Protein AF-A0A1J4JKQ0-F1 (afdb_monomer_lite)

pLDDT: mean 76.3, std 19.06, range [31.7, 96.75]

Secondary structure (DSSP, 8-state):
-HHHHHHHHH-HHHHHHTTHHHHHHHHTTS-TT-TTSHHHHHHT-HHHHHHHHHHHHT--S---HHHHHHHTTSSTTS-TTGGGSPP-HHHHHHHHHHHHHHHHHHH--HHHHHHHH-GGG--S-HHHHHHHHHHHHHHHH--PPPPSS--TTGGGSTHHHHHHHHHH--GGG---S--HHHHHHHHHHHHHHTTPPPSS-TT-----HHHHHHHHHHHHHHHTTS----------HHHHHHHHHHHHHHHHHHHHHHHHHHHHHHHHHHHHHHHHTS-------PPPPPPP---PPPPPPPPPPPPP--SSPPPHHHHHHHHHHHHHHTTS------

Foldseek 3Di:
DVLLVLCCVQVVVVSVVLVCVVLVVCVVPDDCPDCVDPVVVLLLDQVSLVSLQCRLVVDDPDSFNCVSLCVVVFNVLPDSCNSVDPDDPQNSVSSVLSSLQSNLVRLQPQVLLCVQVNPVPPPDRSQQSLQSSLQSQCVVQDPDDGDRAQFQLNQLFLSVLSVLCSLAVDVVSNDRPDGSLVSNVVSVVVCVVQVQDQPDDSVRSGDDRSSVSSSSSVVSVRSSPPPHPPDPPPCDVVNVVVVVVVVVVVVVVVVVVVVVVVVVVVVVVVVVVVVVPDDDDDDDDDDDDDDDDPDDDDDDDDDDDDDDDPPGDHDPVVVVVSVVVVVVVVVVPDDPDD

Sequence (338 aa):
MWLFQTCETYCPDFYRQNNLQDAVKQLFTAKWDDPSRSSAKYLTNSEFYLQVTKYIFNCQDIQNPIEILQRHGYCMRCDINIFKLEHSVHNFLSITECLMWAYLDRHLPHREMSKIIGKARLSCDSEAILCQWISAIVSKHSHLPPINVIGKQFFSQPYFRIVLFHFTLDDNLMNISDTPHNNAQICYQFCQNHNLMLPFNLAEIEQPPLCILCFLCYVIVHIVKLPVQNRRIHVSDSIVMKKMTGICKLKKEITQINKRCNKLNNEVNMYSKIIKSRPQSVIMKERPKRIPTVLSEIPPKPTARSENNPRIRWDPKVVEYMKMHRTKSNIENKPINS

Structure (mmCIF, N/CA/C/O backbone):
data_AF-A0A1J4JKQ0-F1
#
_entry.id   AF-A0A1J4JKQ0-F1
#
loop_
_atom_site.group_PDB
_atom_site.id
_atom_site.type_symbol
_atom_site.label_atom_id
_atom_site.label_alt_id
_atom_site.label_comp_id
_atom_site.label_asym_id
_atom_site.label_entity_id
_atom_site.label_seq_id
_atom_site.pdbx_PDB_ins_code
_atom_site.Cartn_x
_atom_site.Cartn_y
_atom_site.Cartn_z
_atom_site.occupancy
_atom_site.B_iso_or_equiv
_atom_site.auth_seq_id
_atom_site.auth_comp_id
_atom_site.auth_asym_id
_atom_site.auth_atom_id
_atom_site.pdbx_PDB_model_num
ATOM 1 N N . MET A 1 1 ? -4.277 6.938 12.867 1.00 78.50 1 MET A N 1
ATOM 2 C CA . MET A 1 1 ? -4.400 7.588 11.544 1.00 78.50 1 MET A CA 1
ATOM 3 C C . MET A 1 1 ? -5.139 6.703 10.549 1.00 78.50 1 MET A C 1
ATOM 5 O O . MET A 1 1 ? -6.248 7.059 10.188 1.00 78.50 1 MET A O 1
ATOM 9 N N . TRP A 1 2 ? -4.603 5.530 10.188 1.00 85.38 2 TRP A N 1
ATOM 10 C CA . TRP A 1 2 ? -5.194 4.627 9.184 1.00 85.38 2 TRP A CA 1
ATOM 11 C C . TRP A 1 2 ? -6.711 4.378 9.328 1.00 85.38 2 TRP A C 1
ATOM 13 O O . TRP A 1 2 ? -7.433 4.494 8.343 1.00 85.38 2 TRP A O 1
ATOM 23 N N . LEU A 1 3 ? -7.217 4.118 10.544 1.00 84.69 3 LEU A N 1
ATOM 24 C CA . LEU A 1 3 ? -8.660 3.942 10.792 1.00 84.69 3 LEU A CA 1
ATOM 25 C C . LEU A 1 3 ? -9.500 5.138 10.319 1.00 84.69 3 LEU A C 1
ATOM 27 O O . LEU A 1 3 ? -10.522 4.961 9.665 1.00 84.69 3 LEU A O 1
ATOM 31 N N . PHE A 1 4 ? -9.049 6.355 10.628 1.00 83.94 4 PHE A N 1
ATOM 32 C CA . PHE A 1 4 ? -9.745 7.591 10.268 1.00 83.94 4 PHE A CA 1
ATOM 33 C C . PHE A 1 4 ? -9.751 7.789 8.757 1.00 83.94 4 PHE A C 1
ATOM 35 O O . PHE A 1 4 ? -10.801 8.057 8.191 1.00 83.94 4 PHE A O 1
ATOM 42 N N . GLN A 1 5 ? -8.609 7.565 8.108 1.00 81.69 5 GLN A N 1
ATOM 43 C CA . GLN A 1 5 ? -8.459 7.671 6.654 1.00 81.69 5 GLN A CA 1
ATOM 44 C C . GLN A 1 5 ? -9.328 6.645 5.907 1.00 81.69 5 GLN A C 1
ATOM 46 O O . GLN A 1 5 ? -9.977 6.951 4.907 1.00 81.69 5 GLN A O 1
ATOM 51 N N . THR A 1 6 ? -9.372 5.416 6.425 1.00 83.69 6 THR A N 1
ATOM 52 C CA . THR A 1 6 ? -10.204 4.336 5.882 1.00 83.69 6 THR A CA 1
ATOM 53 C C . THR A 1 6 ? -11.682 4.698 6.011 1.00 83.69 6 THR A C 1
ATOM 55 O O . THR A 1 6 ? -12.435 4.590 5.048 1.00 83.69 6 THR A O 1
ATOM 58 N N . CYS A 1 7 ? -12.096 5.204 7.172 1.00 84.06 7 CYS A N 1
ATOM 59 C CA . CYS A 1 7 ? -13.465 5.657 7.387 1.00 84.06 7 CYS A CA 1
ATOM 60 C C . CYS A 1 7 ? -13.833 6.873 6.520 1.00 84.06 7 CYS A C 1
ATOM 62 O O . CYS A 1 7 ? -14.916 6.893 5.952 1.00 84.06 7 CYS A O 1
ATOM 64 N N . GLU A 1 8 ? -12.934 7.845 6.344 1.00 84.44 8 GLU A N 1
ATOM 65 C CA . GLU A 1 8 ? -13.137 8.993 5.446 1.00 84.44 8 GLU A CA 1
ATOM 66 C C . GLU A 1 8 ? -13.434 8.546 4.013 1.00 84.44 8 GLU A C 1
ATOM 68 O O . GLU A 1 8 ? -14.347 9.056 3.368 1.00 84.44 8 GLU A O 1
ATOM 73 N N . THR A 1 9 ? -12.684 7.549 3.541 1.00 81.38 9 THR A N 1
ATOM 74 C CA . THR A 1 9 ? -12.782 7.053 2.166 1.00 81.38 9 THR A CA 1
ATOM 75 C C . THR A 1 9 ? -14.039 6.211 1.947 1.00 81.38 9 THR A C 1
ATOM 77 O O . THR A 1 9 ? -14.691 6.335 0.911 1.00 81.38 9 THR A O 1
ATOM 80 N N . TYR A 1 10 ? -14.382 5.341 2.901 1.00 82.69 10 TYR A N 1
ATOM 81 C CA . TYR A 1 10 ? -15.384 4.289 2.686 1.00 82.69 10 TYR A CA 1
ATOM 82 C C . TYR A 1 10 ? -16.679 4.467 3.483 1.00 82.69 10 TYR A C 1
ATOM 84 O O . TYR A 1 10 ? -17.688 3.839 3.168 1.00 82.69 10 TYR A O 1
ATOM 92 N N . CYS A 1 11 ? -16.683 5.342 4.487 1.00 84.62 11 CYS A N 1
ATOM 93 C CA . CYS A 1 11 ? -17.854 5.711 5.282 1.00 84.62 11 CYS A CA 1
ATOM 94 C C . CYS A 1 11 ? -17.933 7.247 5.448 1.00 84.62 11 CYS A C 1
ATOM 96 O O . CYS A 1 11 ? -17.985 7.748 6.578 1.00 84.62 11 CYS A O 1
ATOM 98 N N . PRO A 1 12 ? -17.950 8.022 4.342 1.00 85.00 12 PRO A N 1
ATOM 99 C CA . PRO A 1 12 ? -17.817 9.481 4.380 1.00 85.00 12 PRO A CA 1
ATOM 100 C C . PRO A 1 12 ? -18.958 10.180 5.129 1.00 85.00 12 PRO A C 1
ATOM 102 O O . PRO A 1 12 ? -18.770 11.272 5.665 1.00 85.00 12 PRO A O 1
ATOM 105 N N . ASP A 1 13 ? -20.147 9.576 5.180 1.00 84.25 13 ASP A N 1
ATOM 106 C CA . ASP A 1 13 ? -21.285 10.122 5.925 1.00 84.25 13 ASP A CA 1
ATOM 107 C C . ASP A 1 13 ? -21.053 10.025 7.430 1.00 84.25 13 ASP A C 1
ATOM 109 O O . ASP A 1 13 ? -21.156 11.033 8.127 1.00 84.25 13 ASP A O 1
ATOM 113 N N . PHE A 1 14 ? -20.631 8.854 7.917 1.00 85.88 14 PHE A N 1
ATOM 114 C CA . PHE A 1 14 ? -20.247 8.673 9.315 1.00 85.88 14 PHE A CA 1
ATOM 115 C C . PHE A 1 14 ? -19.086 9.601 9.697 1.00 85.88 14 PHE A C 1
ATOM 117 O O . PHE A 1 14 ? -19.129 10.242 10.750 1.00 85.88 14 PHE A O 1
ATOM 124 N N . TYR A 1 15 ? -18.078 9.714 8.824 1.00 85.19 15 TYR A N 1
ATOM 125 C CA . TYR A 1 15 ? -16.915 10.576 9.034 1.00 85.19 15 TYR A CA 1
ATOM 126 C C . TYR A 1 15 ? -17.304 12.050 9.211 1.00 85.19 15 TYR A C 1
ATOM 128 O O . TYR A 1 15 ? -16.827 12.711 10.138 1.00 85.19 15 TYR A O 1
ATOM 136 N N . ARG A 1 16 ? -18.211 12.554 8.362 1.00 85.31 16 ARG A N 1
ATOM 137 C CA . ARG A 1 16 ? -18.716 13.935 8.424 1.00 85.31 16 ARG A CA 1
ATOM 138 C C . ARG A 1 16 ? -19.642 14.165 9.616 1.00 85.31 16 ARG A C 1
ATOM 140 O O . ARG A 1 16 ? -19.455 15.138 10.338 1.00 85.31 16 ARG A O 1
ATOM 147 N N . GLN A 1 17 ? -20.600 13.268 9.854 1.00 86.25 17 GLN A N 1
ATOM 148 C CA . GLN A 1 17 ? -21.572 13.386 10.952 1.00 86.25 17 GLN A CA 1
ATOM 149 C C . GLN A 1 17 ? -20.904 13.419 12.329 1.00 86.25 17 GLN A C 1
ATOM 151 O O . GLN A 1 17 ? -21.357 14.133 13.217 1.00 86.25 17 GLN A O 1
ATOM 156 N N . ASN A 1 18 ? -19.804 12.682 12.495 1.00 81.94 18 ASN A N 1
ATOM 157 C CA . ASN A 1 18 ? -19.055 12.628 13.750 1.00 81.94 18 ASN A CA 1
ATOM 158 C C . ASN A 1 18 ? -17.886 13.627 13.800 1.00 81.94 18 ASN A C 1
ATOM 160 O O . ASN A 1 18 ? -17.067 13.551 14.710 1.00 81.94 18 ASN A O 1
ATOM 164 N N . ASN A 1 19 ? -17.782 14.545 12.831 1.00 80.19 19 ASN A N 1
ATOM 165 C CA . ASN A 1 19 ? -16.706 15.536 12.722 1.00 80.19 19 ASN A CA 1
ATOM 166 C C . ASN A 1 19 ? -15.296 14.938 12.944 1.00 80.19 19 ASN A C 1
ATOM 168 O O . ASN A 1 19 ? -14.462 15.473 13.683 1.00 80.19 19 ASN A O 1
ATOM 172 N N . LEU A 1 20 ? -15.028 13.783 12.322 1.00 81.56 20 LEU A N 1
ATOM 173 C CA . LEU A 1 20 ? -13.777 13.045 12.535 1.00 81.56 20 LEU A CA 1
ATOM 174 C C . LEU A 1 20 ? -12.547 13.795 11.998 1.00 81.56 20 LEU A C 1
ATOM 176 O O . LEU A 1 20 ? -11.433 13.548 12.459 1.00 81.56 20 LEU A O 1
ATOM 180 N N . GLN A 1 21 ? -12.735 14.751 11.086 1.00 78.38 21 GLN A N 1
ATOM 181 C CA . GLN A 1 21 ? -11.663 15.593 10.555 1.00 78.38 21 GLN A CA 1
ATOM 182 C C . GLN A 1 21 ? -10.973 16.424 11.651 1.00 78.38 21 GLN A C 1
ATOM 184 O O . GLN A 1 21 ? -9.745 16.542 11.671 1.00 78.38 21 GLN A O 1
ATOM 189 N N . ASP A 1 22 ? -11.738 16.971 12.599 1.00 73.62 22 ASP A N 1
ATOM 190 C CA . ASP A 1 22 ? -11.167 17.718 13.723 1.00 73.62 22 ASP A CA 1
ATOM 191 C C . ASP A 1 22 ? -10.488 16.792 14.737 1.00 73.62 22 ASP A C 1
ATOM 193 O O . ASP A 1 22 ? -9.455 17.153 15.310 1.00 73.62 22 ASP A O 1
AT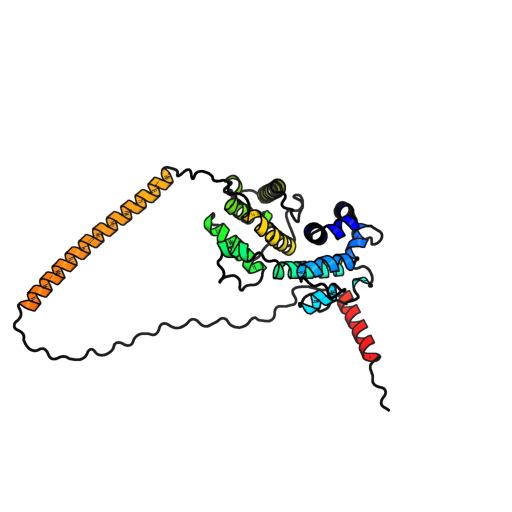OM 197 N N . ALA A 1 23 ? -10.991 15.563 14.895 1.00 72.56 23 ALA A N 1
ATOM 198 C CA . ALA A 1 23 ? -10.324 14.543 15.697 1.00 72.56 23 ALA A CA 1
ATOM 199 C C . ALA A 1 23 ? -8.943 14.190 15.121 1.00 72.56 23 ALA A C 1
ATOM 201 O O . ALA A 1 23 ? -7.985 14.081 15.885 1.00 72.56 23 ALA A O 1
ATOM 202 N N . VAL A 1 24 ? -8.807 14.096 13.790 1.00 73.31 24 VAL A N 1
ATOM 203 C CA . VAL A 1 24 ? -7.526 13.834 13.104 1.00 73.31 24 VAL A CA 1
ATOM 204 C C . VAL A 1 24 ? -6.477 14.904 13.412 1.00 73.31 24 VAL A C 1
ATOM 206 O O . VAL A 1 24 ? -5.337 14.558 13.726 1.00 73.31 24 VAL A O 1
ATOM 209 N N . LYS A 1 25 ? -6.847 16.193 13.393 1.00 69.69 25 LYS A N 1
ATOM 210 C CA . LYS A 1 25 ? -5.931 17.297 13.753 1.00 69.69 25 LYS A CA 1
ATOM 211 C C . LYS A 1 25 ? -5.416 17.165 15.190 1.00 69.69 25 LYS A C 1
ATOM 213 O O . LYS A 1 25 ? -4.261 17.481 15.474 1.00 69.69 25 LYS A O 1
ATOM 218 N N . GLN A 1 26 ? -6.253 16.652 16.090 1.00 67.12 26 GLN A N 1
ATOM 219 C CA . GLN A 1 26 ? -5.878 16.417 17.483 1.00 67.12 26 GLN A CA 1
ATOM 220 C C . GLN A 1 26 ? -4.995 15.179 17.673 1.00 67.12 26 GLN A C 1
ATOM 222 O O . GLN A 1 26 ? -4.251 15.128 18.646 1.00 67.12 26 GLN A O 1
ATOM 227 N N . LEU A 1 27 ? -4.996 14.206 16.751 1.00 67.00 27 LEU A N 1
ATOM 228 C CA . LEU A 1 27 ? -4.126 13.021 16.855 1.00 67.00 27 LEU A CA 1
ATOM 229 C C . LEU A 1 27 ? -2.635 13.393 16.873 1.00 67.00 27 LEU A C 1
ATOM 231 O O . LEU A 1 27 ? -1.848 12.727 17.537 1.00 67.00 27 LEU A O 1
ATOM 235 N N . PHE A 1 28 ? -2.249 14.462 16.174 1.00 61.78 28 PHE A N 1
ATOM 236 C CA . PHE A 1 28 ? -0.856 14.918 16.095 1.00 61.78 28 PHE A CA 1
ATOM 237 C C . PHE A 1 28 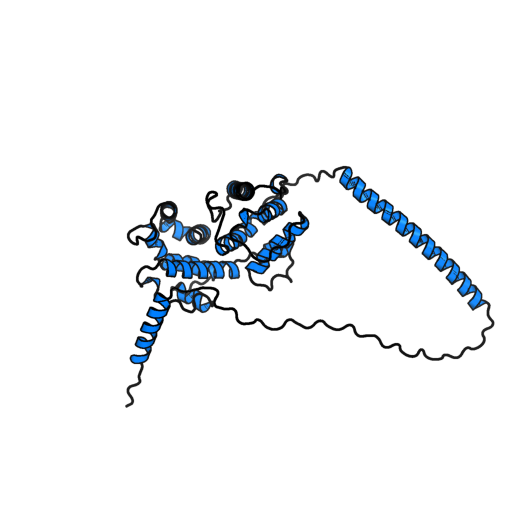? -0.412 15.789 17.278 1.00 61.78 28 PHE A C 1
ATOM 239 O O . PHE A 1 28 ? 0.767 16.107 17.392 1.00 61.78 28 PHE A O 1
ATOM 246 N N . THR A 1 29 ? -1.342 16.203 18.141 1.00 61.19 29 THR A N 1
ATOM 247 C CA . THR A 1 29 ? -1.081 17.162 19.230 1.00 61.19 29 THR A CA 1
ATOM 248 C C . THR A 1 29 ? -1.501 16.647 20.608 1.00 61.19 29 THR A C 1
ATOM 250 O O . THR A 1 29 ? -1.094 17.206 21.627 1.00 61.19 29 THR A O 1
ATOM 253 N N . ALA A 1 30 ? -2.306 15.584 20.675 1.00 56.59 30 ALA A N 1
ATOM 254 C CA . ALA A 1 30 ? -2.828 15.041 21.921 1.00 56.59 30 ALA A CA 1
ATOM 255 C C . ALA A 1 30 ? -1.907 13.988 22.558 1.00 56.59 30 ALA A C 1
ATOM 257 O O . ALA A 1 30 ? -1.307 13.150 21.889 1.00 56.59 30 ALA A O 1
ATOM 258 N N . LYS A 1 31 ? -1.889 14.005 23.893 1.00 58.16 31 LYS A N 1
ATOM 259 C CA . LYS A 1 31 ? -1.464 12.896 24.748 1.00 58.16 31 LYS A CA 1
ATOM 260 C C . LYS A 1 31 ? -2.553 11.815 24.725 1.00 58.16 31 LYS A C 1
ATOM 262 O O . LYS A 1 31 ? -3.679 12.072 25.142 1.00 58.16 31 LYS A O 1
ATOM 267 N N . TRP A 1 32 ? -2.241 10.663 24.135 1.00 57.28 32 TRP A N 1
ATOM 268 C CA . TRP A 1 32 ? -3.167 9.546 23.870 1.00 57.28 32 TRP A CA 1
ATOM 269 C C . TRP A 1 32 ? -3.566 8.766 25.126 1.00 57.28 32 TRP A C 1
ATOM 271 O O . TRP A 1 32 ? -4.527 8.007 25.117 1.00 57.28 32 TRP A O 1
ATOM 281 N N . ASP A 1 33 ? -2.798 8.965 26.183 1.00 57.91 33 ASP A N 1
ATOM 282 C CA . ASP A 1 33 ? -2.926 8.425 27.527 1.00 57.91 33 ASP A CA 1
ATOM 283 C C . ASP A 1 33 ? -4.026 9.110 28.359 1.00 57.91 33 ASP A C 1
ATOM 285 O O . ASP A 1 33 ? -4.353 8.626 29.439 1.00 57.91 33 ASP A O 1
ATOM 289 N N . ASP A 1 34 ? -4.633 10.194 27.858 1.00 59.72 34 ASP A N 1
ATOM 290 C CA . ASP A 1 34 ? -5.697 10.932 28.543 1.00 59.72 34 ASP A CA 1
ATOM 291 C C . ASP A 1 34 ? -7.087 10.667 27.912 1.00 59.72 34 ASP A C 1
ATOM 293 O O . ASP A 1 34 ? -7.444 11.289 26.902 1.00 59.72 34 ASP A O 1
ATOM 297 N N . PRO A 1 35 ? -7.910 9.774 28.501 1.00 55.72 35 PRO A N 1
ATOM 298 C CA . PRO A 1 35 ? -9.236 9.426 27.986 1.00 55.72 35 PRO A CA 1
ATOM 299 C C . PRO A 1 35 ? -10.257 10.573 28.057 1.00 55.72 35 PRO A C 1
ATOM 301 O O . PRO A 1 35 ? -11.325 10.465 27.452 1.00 55.72 35 PRO A O 1
ATOM 304 N N . SER A 1 36 ? -9.951 11.676 28.753 1.00 57.44 36 SER A N 1
ATOM 305 C CA . SER A 1 36 ? -10.820 12.861 28.816 1.00 57.44 36 SER A CA 1
ATOM 306 C C . SER A 1 36 ? -10.739 13.744 27.558 1.00 57.44 36 SER A C 1
ATOM 308 O O . SER A 1 36 ? -11.566 14.639 27.367 1.00 57.44 36 SER A O 1
ATOM 310 N N . ARG A 1 37 ? -9.779 13.481 26.657 1.00 63.03 37 ARG A N 1
ATOM 311 C CA . ARG A 1 37 ? -9.584 14.240 25.412 1.00 63.03 37 ARG A CA 1
ATOM 312 C C . ARG A 1 37 ? -10.399 13.684 24.247 1.00 63.03 37 ARG A C 1
ATOM 314 O O . ARG A 1 37 ? -10.627 12.482 24.116 1.00 63.03 37 ARG A O 1
ATOM 321 N N . SER A 1 38 ? -10.798 14.576 23.338 1.00 59.19 38 SER A N 1
ATOM 322 C CA . SER A 1 38 ? -11.744 14.242 22.265 1.00 59.19 38 SER A CA 1
ATOM 323 C C . SER A 1 38 ? -11.223 13.194 21.265 1.00 59.19 38 SER A C 1
ATOM 325 O O . SER A 1 38 ? -12.016 12.427 20.726 1.00 59.19 38 SER A O 1
ATOM 327 N N . SER A 1 39 ? -9.904 13.079 21.070 1.00 57.38 39 SER A N 1
ATOM 328 C CA . SER A 1 39 ? -9.288 12.057 20.211 1.00 57.38 39 SER A CA 1
ATOM 329 C C . SER A 1 39 ? -9.338 10.647 20.817 1.00 57.38 39 SER A C 1
ATOM 331 O O . SER A 1 39 ? -9.618 9.686 20.097 1.00 57.38 39 SER A O 1
ATOM 333 N N . ALA A 1 40 ? -9.141 10.509 22.133 1.00 63.09 40 ALA A N 1
ATOM 334 C CA . ALA A 1 40 ? -9.230 9.224 22.832 1.00 63.09 40 ALA A CA 1
ATOM 335 C C . ALA A 1 40 ? -10.664 8.665 22.823 1.00 63.09 40 ALA A C 1
ATOM 337 O O . ALA A 1 40 ? -10.856 7.457 22.673 1.00 63.09 40 ALA A O 1
ATOM 338 N N . LYS A 1 41 ? -11.671 9.550 22.866 1.00 69.19 41 LYS A N 1
ATOM 339 C CA . LYS A 1 41 ? -13.098 9.199 22.768 1.00 69.19 41 LYS A CA 1
ATOM 340 C C . LYS A 1 41 ? -13.453 8.443 21.481 1.00 69.19 41 LYS A C 1
ATOM 342 O O . LYS A 1 41 ? -14.334 7.589 21.500 1.00 69.19 41 LYS A O 1
ATOM 347 N N . TYR A 1 42 ? -12.786 8.731 20.362 1.00 69.81 42 TYR A N 1
ATOM 348 C CA . TYR A 1 42 ? -13.038 8.017 19.103 1.00 69.81 42 TYR A CA 1
ATOM 349 C C . TYR A 1 42 ? -12.317 6.671 19.027 1.00 69.81 42 TYR A C 1
ATOM 351 O O . TYR A 1 42 ? -12.824 5.741 18.406 1.00 69.81 42 TYR A O 1
ATOM 359 N N . LEU A 1 43 ? -11.173 6.520 19.696 1.00 72.12 43 LEU A N 1
ATOM 360 C CA . LEU A 1 43 ? -10.456 5.241 19.750 1.00 72.12 43 LEU A CA 1
ATOM 361 C C . LEU A 1 43 ? -11.165 4.190 20.598 1.00 72.12 43 LEU A C 1
ATOM 363 O O . LEU A 1 43 ? -10.947 3.003 20.375 1.00 72.12 43 LEU A O 1
ATOM 367 N N . THR A 1 44 ? -12.001 4.620 21.540 1.00 75.75 44 THR A N 1
ATOM 368 C CA . THR A 1 44 ? -12.876 3.753 22.339 1.00 75.75 44 THR A CA 1
ATOM 369 C C . THR A 1 44 ? -14.271 3.596 21.734 1.00 75.75 44 THR A C 1
ATOM 371 O O . THR A 1 44 ? -15.096 2.864 22.277 1.00 75.75 44 THR A O 1
ATOM 374 N N . ASN A 1 45 ? -14.570 4.263 20.616 1.00 83.38 45 ASN A N 1
ATOM 375 C CA . ASN A 1 45 ? -15.905 4.250 20.036 1.00 83.38 45 ASN A CA 1
ATOM 376 C C . ASN A 1 45 ? -16.148 2.956 19.245 1.00 83.38 45 ASN A C 1
ATOM 378 O O . ASN A 1 45 ? -15.678 2.819 18.119 1.00 83.38 45 ASN A O 1
ATOM 382 N N . SER A 1 46 ? -16.939 2.036 19.802 1.00 88.44 46 SER A N 1
ATOM 383 C CA . SER A 1 46 ? -17.281 0.768 19.138 1.00 88.44 46 SER A CA 1
ATOM 384 C C . SER A 1 46 ? -17.916 0.934 17.752 1.00 88.44 46 SER A C 1
ATOM 386 O O . SER A 1 46 ? -17.631 0.134 16.862 1.00 88.44 46 SER A O 1
ATOM 388 N N . GLU A 1 47 ? -18.704 1.991 17.536 1.00 89.00 47 GLU A N 1
ATOM 389 C CA . GLU A 1 47 ? -19.377 2.241 16.258 1.00 89.00 47 GLU A CA 1
ATOM 390 C C . GLU A 1 47 ? -18.363 2.577 15.161 1.00 89.00 47 GLU A C 1
ATOM 392 O O . GLU A 1 47 ? -18.481 2.120 14.029 1.00 89.00 47 GLU A O 1
ATOM 397 N N . PHE A 1 48 ? -17.300 3.303 15.508 1.00 87.88 48 PHE A N 1
ATOM 398 C CA . PHE A 1 48 ? -16.239 3.631 14.561 1.00 87.88 48 PHE A CA 1
ATOM 399 C C . PHE A 1 48 ? -15.542 2.370 14.029 1.00 87.88 48 PHE A C 1
ATOM 401 O O . PHE A 1 48 ? -15.344 2.222 12.822 1.00 87.88 48 PHE A O 1
ATOM 408 N N . TYR A 1 49 ? -15.239 1.419 14.917 1.00 91.56 49 TYR A N 1
ATOM 409 C CA . TYR A 1 49 ? -14.683 0.125 14.518 1.00 91.56 49 TYR A CA 1
ATOM 410 C C . TYR A 1 49 ? -15.714 -0.708 13.761 1.00 91.56 49 TYR A C 1
ATOM 412 O O . TYR A 1 49 ? -15.346 -1.388 12.804 1.00 91.56 49 TYR A O 1
ATOM 420 N N . LEU A 1 50 ? -16.994 -0.648 14.141 1.00 92.56 50 LEU A N 1
ATOM 421 C CA . LEU A 1 50 ? -18.068 -1.357 13.449 1.00 92.56 50 LEU A CA 1
ATOM 422 C C . LEU A 1 50 ? -18.174 -0.927 11.988 1.00 92.56 50 LEU A C 1
ATOM 424 O O . LEU A 1 50 ? -18.170 -1.793 11.120 1.00 92.56 50 LEU A O 1
ATOM 428 N N . GLN A 1 51 ? -18.193 0.377 11.706 1.00 91.25 51 GLN A N 1
ATOM 429 C CA . GLN A 1 51 ? -18.275 0.902 10.339 1.00 91.25 51 GLN A CA 1
ATOM 430 C C . GLN A 1 51 ? -17.115 0.405 9.465 1.00 91.25 51 GLN A C 1
ATOM 432 O O . GLN A 1 51 ? -17.332 -0.134 8.378 1.00 91.25 51 GLN A O 1
ATOM 437 N N . VAL A 1 52 ? -15.880 0.478 9.977 1.00 91.38 52 VAL A N 1
ATOM 438 C CA . VAL A 1 52 ? -14.695 -0.034 9.265 1.00 91.38 52 VAL A CA 1
ATOM 439 C C . VAL A 1 52 ? -14.775 -1.551 9.065 1.00 91.38 52 VAL A C 1
ATOM 441 O O . VAL A 1 52 ? -14.468 -2.055 7.986 1.00 91.38 52 VAL A O 1
ATOM 444 N N . THR A 1 53 ? -15.222 -2.294 10.077 1.00 93.12 53 THR A N 1
ATOM 445 C CA . THR A 1 53 ? -15.337 -3.759 10.007 1.00 93.12 53 THR A CA 1
ATOM 446 C C . THR A 1 53 ? -16.404 -4.191 8.998 1.00 93.12 53 THR A C 1
ATOM 448 O O . THR A 1 53 ? -16.163 -5.083 8.182 1.00 93.12 53 THR A O 1
ATOM 451 N N . LYS A 1 54 ? -17.568 -3.529 9.002 1.00 91.94 54 LYS A N 1
ATOM 452 C CA . LYS A 1 54 ? -18.653 -3.762 8.041 1.00 91.94 54 LYS A CA 1
ATOM 453 C C . LYS A 1 54 ? -18.193 -3.506 6.613 1.00 91.94 54 LYS A C 1
ATOM 455 O O . LYS A 1 54 ? -18.490 -4.321 5.744 1.00 91.94 54 LYS A O 1
ATOM 460 N N . TYR A 1 55 ? -17.415 -2.446 6.389 1.00 90.94 55 TYR A N 1
ATOM 461 C CA . TYR A 1 55 ? -16.785 -2.190 5.096 1.00 90.94 55 TYR A CA 1
ATOM 462 C C . TYR A 1 55 ? -15.847 -3.335 4.674 1.00 90.94 55 TYR A C 1
ATOM 464 O O . TYR A 1 55 ? -16.006 -3.870 3.577 1.00 90.94 55 TYR A O 1
ATOM 472 N N . ILE A 1 56 ? -14.928 -3.762 5.551 1.00 92.69 56 ILE A N 1
ATOM 473 C CA . ILE A 1 56 ? -13.925 -4.795 5.225 1.00 92.69 56 ILE A CA 1
ATOM 474 C C . ILE A 1 56 ? -14.571 -6.127 4.821 1.00 92.69 56 ILE A C 1
ATOM 476 O O . ILE A 1 56 ? -14.119 -6.816 3.904 1.00 92.69 56 ILE A O 1
ATOM 480 N N . PHE A 1 57 ? -15.627 -6.519 5.530 1.00 91.81 57 PHE A N 1
ATOM 481 C CA . PHE A 1 57 ? -16.268 -7.820 5.337 1.00 91.81 57 PHE A CA 1
ATOM 482 C C . PHE A 1 57 ? -17.540 -7.770 4.490 1.00 91.81 57 PHE A C 1
ATOM 484 O O . PHE A 1 57 ? -18.092 -8.828 4.190 1.00 91.81 57 PHE A O 1
ATOM 491 N N . ASN A 1 58 ? -17.985 -6.575 4.090 1.00 88.94 58 ASN A N 1
ATOM 492 C CA . ASN A 1 58 ? -19.262 -6.333 3.421 1.00 88.94 58 ASN A CA 1
ATOM 493 C C . ASN A 1 58 ? -20.439 -7.019 4.146 1.00 88.94 58 ASN A C 1
ATOM 495 O O . ASN A 1 58 ? -21.190 -7.793 3.553 1.00 88.94 58 ASN A O 1
ATOM 499 N N . CYS A 1 59 ? -20.558 -6.779 5.455 1.00 85.88 59 CYS A N 1
ATOM 500 C CA . CYS A 1 59 ? -21.593 -7.375 6.303 1.00 85.88 59 CYS A CA 1
ATOM 501 C C . CYS A 1 59 ? -22.468 -6.295 6.951 1.00 85.88 59 CYS A C 1
ATOM 503 O O . CYS A 1 59 ? -21.978 -5.226 7.307 1.00 85.88 59 CYS A O 1
ATOM 505 N N . GLN A 1 60 ? -23.768 -6.566 7.090 1.00 81.88 60 GLN A N 1
ATOM 506 C CA . GLN A 1 60 ? -24.745 -5.612 7.642 1.00 81.88 60 GLN A CA 1
ATOM 507 C C . GLN A 1 60 ? -25.427 -6.130 8.917 1.00 81.88 60 GLN A C 1
ATOM 509 O O . GLN A 1 60 ? -25.845 -5.337 9.761 1.00 81.88 60 GLN A O 1
ATOM 514 N N . ASP A 1 61 ? -25.483 -7.453 9.086 1.00 82.69 61 ASP A N 1
ATOM 515 C CA . ASP A 1 61 ? -26.369 -8.100 10.060 1.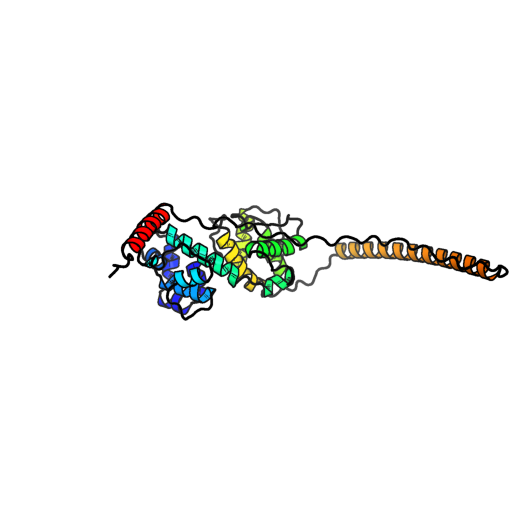00 82.69 61 ASP A CA 1
ATOM 516 C C . ASP A 1 61 ? -25.823 -8.089 11.496 1.00 82.69 61 ASP A C 1
ATOM 518 O O . ASP A 1 61 ? -26.586 -8.113 12.459 1.00 82.69 61 ASP A O 1
ATOM 522 N N . ILE A 1 62 ? -24.499 -8.029 11.659 1.00 83.69 62 ILE A N 1
ATOM 523 C CA . ILE A 1 62 ? -23.835 -8.088 12.966 1.00 83.69 62 ILE A CA 1
ATOM 524 C C . ILE A 1 62 ? -23.523 -6.665 13.443 1.00 83.69 62 ILE A C 1
ATOM 526 O O . ILE A 1 62 ? -22.961 -5.858 12.700 1.00 83.69 62 ILE A O 1
ATOM 530 N N . GLN A 1 63 ? -23.866 -6.362 14.699 1.00 88.69 63 GLN A N 1
ATOM 531 C CA . GLN A 1 63 ? -23.690 -5.030 15.301 1.00 88.69 63 GLN A CA 1
ATOM 532 C C . GLN A 1 63 ? -22.478 -4.931 16.241 1.00 88.69 63 GLN A C 1
ATOM 534 O O . GLN A 1 63 ? -22.300 -3.923 16.918 1.00 88.69 63 GLN A O 1
ATOM 539 N N . ASN A 1 64 ? -21.631 -5.963 16.298 1.00 91.50 64 ASN A N 1
ATOM 540 C CA . ASN A 1 64 ? -20.408 -5.959 17.095 1.00 91.50 64 ASN A CA 1
ATOM 541 C C . ASN A 1 64 ? -19.164 -6.167 16.203 1.00 91.50 64 ASN A C 1
ATOM 543 O O . ASN A 1 64 ? -19.061 -7.200 15.536 1.00 91.50 64 ASN A O 1
ATOM 547 N N . PRO A 1 65 ? -18.190 -5.234 16.199 1.00 92.62 65 PRO A N 1
ATOM 548 C CA . PRO A 1 65 ? -16.991 -5.355 15.366 1.00 92.62 65 PRO A CA 1
ATOM 549 C C . PRO A 1 65 ? -16.117 -6.563 15.731 1.00 92.62 65 PRO A C 1
ATOM 551 O O . PRO A 1 65 ? -15.541 -7.198 14.848 1.00 92.62 65 PRO A O 1
ATOM 554 N N . ILE A 1 66 ? -16.019 -6.912 17.018 1.00 94.06 66 ILE A N 1
ATOM 555 C CA . ILE A 1 66 ? -15.206 -8.044 17.480 1.00 94.06 66 ILE A CA 1
ATOM 556 C C . ILE A 1 66 ? -15.826 -9.365 17.034 1.00 94.06 66 ILE A C 1
ATOM 558 O O . ILE A 1 66 ? -15.104 -10.244 16.574 1.00 94.06 66 ILE A O 1
ATOM 562 N N . GLU A 1 67 ? -17.150 -9.485 17.100 1.00 93.19 67 GLU A N 1
ATOM 563 C CA . GLU A 1 67 ? -17.861 -10.680 16.643 1.00 93.19 67 GLU A CA 1
ATOM 564 C C . GLU A 1 67 ? -17.649 -10.927 15.141 1.00 93.19 67 GLU A C 1
ATOM 566 O O . GLU A 1 67 ? -17.349 -12.051 14.731 1.00 93.19 67 GLU A O 1
ATOM 571 N N . ILE A 1 68 ? -17.713 -9.870 14.319 1.00 93.00 68 ILE A N 1
ATOM 572 C CA . ILE A 1 68 ? -17.420 -9.974 12.882 1.00 93.00 68 ILE A CA 1
ATOM 573 C C . ILE A 1 68 ? -15.973 -10.436 12.661 1.00 93.00 68 ILE A C 1
ATOM 575 O O . ILE A 1 68 ? -15.733 -11.370 11.892 1.00 93.00 68 ILE A O 1
ATOM 579 N N . LEU A 1 69 ? -15.005 -9.813 13.344 1.00 93.00 69 LEU A N 1
ATOM 580 C CA . LEU A 1 69 ? -13.591 -10.185 13.237 1.00 93.00 69 LEU A CA 1
ATOM 581 C C . LEU A 1 69 ? -13.371 -11.661 13.596 1.00 93.00 69 LEU A C 1
ATOM 583 O O . LEU A 1 69 ? -12.735 -12.383 12.826 1.00 93.00 69 LEU A O 1
ATOM 587 N N . GLN A 1 70 ? -13.950 -12.119 14.708 1.00 93.06 70 GLN A N 1
ATOM 588 C CA . GLN A 1 70 ? -13.846 -13.502 15.188 1.00 93.06 70 GLN A CA 1
ATOM 589 C C . GLN A 1 70 ? -14.446 -14.501 14.209 1.00 93.06 70 GLN A C 1
ATOM 591 O O . GLN A 1 70 ? -13.819 -15.515 13.897 1.00 93.06 70 GLN A O 1
ATOM 596 N N . ARG A 1 71 ? -15.614 -14.191 13.640 1.00 91.25 71 ARG A N 1
ATOM 597 C CA . ARG A 1 71 ? -16.250 -15.032 12.618 1.00 91.25 71 ARG A CA 1
ATOM 598 C C . ARG A 1 71 ? -15.373 -15.220 11.378 1.00 91.25 71 ARG A C 1
ATOM 600 O O . ARG A 1 71 ? -15.483 -16.235 10.693 1.00 91.25 71 ARG A O 1
ATOM 607 N N . HIS A 1 72 ? -14.492 -14.265 11.097 1.00 90.44 72 HIS A N 1
ATOM 608 C CA . HIS A 1 72 ? -13.542 -14.326 9.990 1.00 90.44 72 HIS A CA 1
ATOM 609 C C . HIS A 1 72 ? -12.125 -14.754 10.398 1.00 90.44 72 HIS A C 1
ATOM 611 O O . HIS A 1 72 ? -11.220 -14.693 9.568 1.00 90.44 72 HIS A O 1
ATOM 617 N N . GLY A 1 73 ? -11.934 -15.236 11.630 1.00 91.06 73 GLY A N 1
ATOM 618 C CA . GLY A 1 73 ? -10.661 -15.781 12.108 1.00 91.06 73 GLY A CA 1
ATOM 619 C C . GLY A 1 73 ? -9.673 -14.740 12.646 1.00 91.06 73 GLY A C 1
ATOM 620 O O . GLY A 1 73 ? -8.539 -15.090 12.972 1.00 91.06 73 GLY A O 1
ATOM 621 N N . TYR A 1 74 ? -10.083 -13.478 12.778 1.00 92.44 74 TYR A N 1
ATOM 622 C CA . TYR A 1 74 ? -9.287 -12.408 13.381 1.00 92.44 74 TYR A CA 1
ATOM 623 C C . TYR A 1 74 ? -9.714 -12.187 14.834 1.00 92.44 74 TYR A C 1
ATOM 625 O O . TYR A 1 74 ? -10.840 -12.478 15.214 1.00 92.44 74 TYR A O 1
ATOM 633 N N . CYS A 1 75 ? -8.836 -11.637 15.677 1.00 89.50 75 CYS A N 1
ATOM 634 C CA . CYS A 1 75 ? -9.227 -11.216 17.031 1.00 89.50 75 CYS A CA 1
ATOM 635 C C . CYS A 1 75 ? -9.819 -12.347 17.925 1.00 89.50 75 CYS A C 1
ATOM 637 O O . CYS A 1 75 ? -10.570 -12.079 18.861 1.00 89.50 75 CYS A O 1
ATOM 639 N N . MET A 1 76 ? -9.461 -13.619 17.678 1.00 85.38 76 MET A N 1
ATOM 640 C CA . MET A 1 76 ? -10.065 -14.818 18.309 1.00 85.38 76 MET A CA 1
ATOM 641 C C . MET A 1 76 ? -10.011 -14.864 19.844 1.00 85.38 76 MET A C 1
ATOM 643 O O . MET A 1 76 ? -10.737 -15.632 20.467 1.00 85.38 76 MET A O 1
ATOM 647 N N . ARG A 1 77 ? -9.111 -14.095 20.463 1.00 83.12 77 ARG A N 1
ATOM 648 C CA . ARG A 1 77 ? -8.932 -14.038 21.923 1.00 83.12 77 ARG A CA 1
ATOM 649 C C . ARG A 1 77 ? -9.469 -12.750 22.546 1.00 83.12 77 ARG A C 1
ATOM 651 O O . ARG A 1 77 ? -9.342 -12.582 23.749 1.00 83.12 77 ARG A O 1
ATOM 658 N N . CYS A 1 78 ? -10.020 -11.846 21.745 1.00 84.19 78 CYS A N 1
ATOM 659 C CA . CYS A 1 78 ? -10.527 -10.567 22.218 1.00 84.19 78 CYS A CA 1
ATOM 660 C C . CYS A 1 78 ? -11.906 -10.727 22.865 1.00 84.19 78 CYS A C 1
ATOM 662 O O . CYS A 1 78 ? -12.720 -11.528 22.411 1.00 84.19 78 CYS A O 1
ATOM 664 N N . ASP A 1 79 ? -12.175 -9.966 23.921 1.00 85.88 79 ASP A N 1
ATOM 665 C CA . ASP A 1 79 ? -13.499 -9.939 24.536 1.00 85.88 79 ASP A CA 1
ATOM 666 C C . ASP A 1 79 ? -14.470 -9.156 23.637 1.00 85.88 79 ASP A C 1
ATOM 668 O O . ASP A 1 79 ? -14.172 -8.042 23.203 1.00 85.88 79 ASP A O 1
ATOM 672 N N . ILE A 1 80 ? -15.655 -9.709 23.378 1.00 86.62 80 ILE A N 1
ATOM 673 C CA . ILE A 1 80 ? -16.716 -9.027 22.621 1.00 86.62 80 ILE A CA 1
ATOM 674 C C . ILE A 1 80 ? -17.178 -7.723 23.293 1.00 86.62 80 ILE A C 1
ATOM 676 O O . ILE A 1 80 ? -17.709 -6.835 22.626 1.00 86.62 80 ILE A O 1
ATOM 680 N N . ASN A 1 81 ? -16.958 -7.588 24.604 1.00 86.69 81 ASN A N 1
ATOM 681 C CA . ASN A 1 81 ? -17.288 -6.413 25.400 1.00 86.69 81 ASN A CA 1
ATOM 682 C C . ASN A 1 81 ? -16.101 -5.458 25.589 1.00 86.69 81 ASN A C 1
ATOM 684 O O . ASN A 1 81 ? -16.201 -4.551 26.409 1.00 86.69 81 ASN A O 1
ATOM 688 N N . ILE A 1 82 ? -14.998 -5.601 24.842 1.00 85.50 82 ILE A N 1
ATOM 689 C CA . ILE A 1 82 ? -13.774 -4.804 25.049 1.00 85.50 82 ILE A CA 1
ATOM 690 C C . ILE A 1 82 ? -13.987 -3.285 25.005 1.00 85.50 82 ILE A C 1
ATOM 692 O O . ILE A 1 82 ? -13.303 -2.548 25.705 1.00 85.50 82 ILE A O 1
ATOM 696 N N . PHE A 1 83 ? -14.978 -2.812 24.250 1.00 84.38 83 PHE A N 1
ATOM 697 C CA . PHE A 1 83 ? -15.344 -1.393 24.180 1.00 84.38 83 PHE A CA 1
ATOM 698 C C . PHE A 1 83 ? -16.113 -0.877 25.410 1.00 84.38 83 PHE A C 1
ATOM 700 O O . PHE A 1 83 ? -16.314 0.326 25.538 1.00 84.38 83 PHE A O 1
ATOM 707 N N . LYS A 1 84 ? -16.555 -1.772 26.302 1.00 82.38 84 LYS A N 1
ATOM 708 C CA . LYS A 1 84 ? -17.200 -1.453 27.587 1.00 82.38 84 LYS A CA 1
ATOM 709 C C . LYS A 1 84 ? -16.233 -1.558 28.774 1.00 82.38 84 LYS A C 1
ATOM 711 O O . LYS A 1 84 ? -16.609 -1.194 29.883 1.00 82.38 84 LYS A O 1
ATOM 716 N N . LEU A 1 85 ? -15.036 -2.107 28.559 1.00 76.81 85 LEU A N 1
ATOM 717 C CA . LEU A 1 85 ? -14.003 -2.253 29.585 1.00 76.81 85 LEU A CA 1
ATOM 718 C C . LEU A 1 85 ? -13.224 -0.941 29.774 1.00 76.81 85 LEU A C 1
ATOM 720 O O . LEU A 1 85 ? -13.370 0.003 28.995 1.00 76.81 85 LEU A O 1
ATOM 724 N N . GLU A 1 86 ? -12.376 -0.890 30.805 1.00 69.00 86 GLU A N 1
ATOM 725 C CA . GLU A 1 86 ? -11.466 0.238 31.028 1.00 69.00 86 GLU A CA 1
ATOM 726 C C . GLU A 1 86 ? -10.578 0.511 29.805 1.00 69.00 86 GLU A C 1
ATOM 728 O O . GLU A 1 86 ? -10.144 -0.399 29.089 1.00 69.00 86 GLU A O 1
ATOM 733 N N . HIS A 1 87 ? -10.300 1.795 29.568 1.00 72.06 87 HIS A N 1
ATOM 734 C CA . HIS A 1 87 ? -9.512 2.241 28.427 1.00 72.06 87 HIS A CA 1
ATOM 735 C C . HIS A 1 87 ? -8.098 1.642 28.458 1.00 72.06 87 HIS A C 1
ATOM 737 O O . HIS A 1 87 ? -7.320 1.900 29.373 1.00 72.06 87 HIS A O 1
ATOM 743 N N . SER A 1 88 ? -7.738 0.900 27.408 1.00 76.50 88 SER A N 1
ATOM 744 C CA . SER A 1 88 ? -6.376 0.416 27.184 1.00 76.50 88 SER A CA 1
ATOM 745 C C . SER A 1 88 ? -5.961 0.645 25.736 1.00 76.50 88 SER A C 1
ATOM 747 O O . SER A 1 88 ? -6.465 -0.002 24.816 1.00 76.50 88 SER A O 1
ATOM 749 N N . VAL A 1 89 ? -4.997 1.545 25.528 1.00 75.25 89 VAL A N 1
ATOM 750 C CA . VAL A 1 89 ? -4.445 1.860 24.200 1.00 75.25 89 VAL A CA 1
ATOM 751 C C . VAL A 1 89 ? -3.912 0.603 23.505 1.00 75.25 89 VAL A C 1
ATOM 753 O O . VAL A 1 89 ? -4.155 0.412 22.315 1.00 75.25 89 VAL A O 1
ATOM 756 N N . HIS A 1 90 ? -3.255 -0.302 24.238 1.00 78.25 90 HIS A N 1
ATOM 757 C CA . HIS A 1 90 ? -2.726 -1.552 23.680 1.00 78.25 90 HIS A CA 1
ATOM 758 C C . HIS A 1 90 ? -3.817 -2.468 23.113 1.00 78.25 90 HIS A C 1
ATOM 760 O O . HIS A 1 90 ? -3.616 -3.097 22.069 1.00 78.25 90 HIS A O 1
ATOM 766 N N . ASN A 1 91 ? -4.988 -2.506 23.750 1.00 81.25 91 ASN A N 1
ATOM 767 C CA . ASN A 1 91 ? -6.128 -3.270 23.249 1.00 81.25 91 ASN A CA 1
ATOM 768 C C . ASN A 1 91 ? -6.646 -2.691 21.931 1.00 81.25 91 ASN A C 1
ATOM 770 O O . ASN A 1 91 ? -6.823 -3.425 20.959 1.00 81.25 91 ASN A O 1
ATOM 774 N N . PHE A 1 92 ? -6.823 -1.371 21.863 1.00 84.44 92 PHE A N 1
ATOM 775 C CA . PHE A 1 92 ? -7.294 -0.700 20.650 1.00 84.44 92 PHE A CA 1
ATOM 776 C C . PHE A 1 92 ? -6.286 -0.787 19.501 1.00 84.44 92 PHE A C 1
ATOM 778 O O . PHE A 1 92 ? -6.686 -0.992 18.353 1.00 84.44 92 PHE A O 1
ATOM 785 N N . LEU A 1 93 ? -4.982 -0.734 19.794 1.00 83.94 93 LEU A N 1
ATOM 786 C CA . LEU A 1 93 ? -3.933 -1.015 18.811 1.00 83.94 93 LEU A CA 1
ATOM 787 C C . LEU A 1 93 ? -4.033 -2.449 18.279 1.00 83.94 93 LEU A C 1
ATOM 789 O O . LEU A 1 93 ? -4.034 -2.637 17.068 1.00 83.94 93 LEU A O 1
ATOM 793 N N . SER A 1 94 ? -4.224 -3.444 19.149 1.00 87.56 94 SER A N 1
ATOM 794 C CA . SER A 1 94 ? -4.360 -4.851 18.736 1.00 87.56 94 SER A CA 1
ATOM 795 C C . SER A 1 94 ? -5.588 -5.087 17.844 1.00 87.56 94 SER A C 1
ATOM 797 O O . SER A 1 94 ? -5.515 -5.815 16.852 1.00 87.56 94 SER A O 1
ATOM 799 N N . ILE A 1 95 ? -6.722 -4.447 18.159 1.00 91.12 95 ILE A N 1
ATOM 800 C CA . ILE A 1 95 ? -7.930 -4.493 17.314 1.00 91.12 95 ILE A CA 1
ATOM 801 C C . ILE A 1 95 ? -7.663 -3.801 15.971 1.00 91.12 95 ILE A C 1
ATOM 803 O O . ILE A 1 95 ? -8.039 -4.323 14.921 1.00 91.12 95 ILE A O 1
ATOM 807 N N . THR A 1 96 ? -6.987 -2.651 15.991 1.00 90.50 96 THR A N 1
ATOM 808 C CA . THR A 1 96 ? -6.615 -1.914 14.775 1.00 90.50 96 THR A CA 1
ATOM 809 C C . THR A 1 96 ? -5.715 -2.755 13.874 1.00 90.50 96 THR A C 1
ATOM 811 O O . THR A 1 96 ? -5.973 -2.852 12.677 1.00 90.50 96 THR A O 1
ATOM 814 N N . GLU A 1 97 ? -4.709 -3.426 14.434 1.00 91.31 97 GLU A N 1
ATOM 815 C CA . GLU A 1 97 ? -3.844 -4.348 13.694 1.00 91.31 97 GLU A CA 1
ATOM 816 C C . GLU A 1 97 ? -4.641 -5.508 13.084 1.00 91.31 97 GLU A C 1
ATOM 818 O O . GLU A 1 97 ? -4.433 -5.844 11.917 1.00 91.31 97 GLU A O 1
ATOM 823 N N . CYS A 1 98 ? -5.599 -6.085 13.822 1.00 93.50 98 CYS A N 1
ATOM 824 C CA . CYS A 1 98 ? -6.497 -7.111 13.281 1.00 93.50 98 CYS A CA 1
ATOM 825 C C . CYS A 1 98 ? -7.291 -6.595 12.073 1.00 93.50 98 CYS A C 1
ATOM 827 O O . CYS A 1 98 ? -7.397 -7.298 11.070 1.00 93.50 98 CYS A O 1
ATOM 829 N N . LEU A 1 99 ? -7.826 -5.373 12.152 1.00 94.31 99 LEU A N 1
ATOM 830 C CA . LEU A 1 99 ? -8.563 -4.754 11.049 1.00 94.31 99 LEU A CA 1
ATOM 831 C C . LEU A 1 99 ? -7.675 -4.482 9.840 1.00 94.31 99 LEU A C 1
ATOM 833 O O . LEU A 1 99 ? -8.094 -4.726 8.715 1.00 94.31 99 LEU A O 1
ATOM 837 N N . MET A 1 100 ? -6.448 -4.015 10.055 1.00 93.75 100 MET A N 1
ATOM 838 C CA . MET A 1 100 ? -5.497 -3.776 8.971 1.00 93.75 100 MET A CA 1
ATOM 839 C C . MET A 1 100 ? -5.119 -5.077 8.255 1.00 93.75 100 MET A C 1
ATOM 841 O O . MET A 1 100 ? -5.095 -5.111 7.027 1.00 93.75 100 MET A O 1
ATOM 845 N N . TRP A 1 101 ? -4.894 -6.169 8.993 1.00 93.75 101 TRP A N 1
ATOM 846 C CA . TRP A 1 101 ? -4.673 -7.487 8.388 1.00 93.75 101 TRP A CA 1
ATOM 847 C C . TRP A 1 101 ? -5.897 -7.986 7.618 1.00 93.75 101 TRP A C 1
ATOM 849 O O . TRP A 1 101 ? -5.763 -8.422 6.477 1.00 93.75 101 TRP A O 1
ATOM 859 N N . ALA A 1 102 ? -7.091 -7.862 8.197 1.00 93.38 102 ALA A N 1
ATOM 860 C CA . ALA A 1 102 ? -8.327 -8.222 7.509 1.00 93.38 102 ALA A CA 1
ATOM 861 C C . ALA A 1 102 ? -8.537 -7.396 6.229 1.00 93.38 102 ALA A C 1
ATOM 863 O O . ALA A 1 102 ? -8.922 -7.942 5.195 1.00 93.38 102 ALA A O 1
ATOM 864 N N . TYR A 1 103 ? -8.233 -6.096 6.277 1.00 92.81 103 TYR A N 1
ATOM 865 C CA . TYR A 1 103 ? -8.276 -5.218 5.115 1.00 92.81 103 TYR A CA 1
ATOM 866 C C . TYR A 1 103 ? -7.307 -5.684 4.027 1.00 92.81 103 TYR A C 1
ATOM 868 O O . TYR A 1 103 ? -7.711 -5.793 2.872 1.00 92.81 103 TYR A O 1
ATOM 876 N N . LEU A 1 104 ? -6.059 -6.009 4.382 1.00 92.06 104 LEU A N 1
ATOM 877 C CA . LEU A 1 104 ? -5.079 -6.534 3.428 1.00 92.06 104 LEU A CA 1
ATOM 878 C C . LEU A 1 104 ? -5.571 -7.797 2.733 1.00 92.06 104 LEU A C 1
ATOM 880 O O . LEU A 1 104 ? -5.504 -7.879 1.512 1.00 92.06 104 LEU A O 1
ATOM 884 N N . ASP A 1 105 ? -6.089 -8.756 3.495 1.00 89.62 105 ASP A N 1
ATOM 885 C CA . ASP A 1 105 ? -6.499 -10.048 2.947 1.00 89.62 105 ASP A CA 1
ATOM 886 C C . ASP A 1 105 ? -7.754 -9.946 2.066 1.00 89.62 105 ASP A C 1
ATOM 888 O O . ASP A 1 105 ? -7.939 -10.750 1.153 1.00 89.62 105 ASP A O 1
ATOM 892 N N . ARG A 1 106 ? -8.624 -8.958 2.314 1.00 89.88 106 ARG A N 1
ATOM 893 C CA . ARG A 1 106 ? -9.894 -8.783 1.586 1.00 89.88 106 ARG A CA 1
ATOM 894 C C . ARG A 1 106 ? -9.823 -7.793 0.433 1.00 89.88 106 ARG A C 1
ATOM 896 O O . ARG A 1 106 ? -10.524 -7.975 -0.560 1.00 89.88 106 ARG A O 1
ATOM 903 N N . HIS A 1 107 ? -8.990 -6.766 0.552 1.00 89.56 107 HIS A N 1
ATOM 904 C CA . HIS A 1 107 ? -8.916 -5.655 -0.399 1.00 89.56 107 HIS A CA 1
ATOM 905 C C . HIS A 1 107 ? -7.602 -5.619 -1.174 1.00 89.56 107 HIS A C 1
ATOM 907 O O . HIS A 1 107 ? -7.281 -4.603 -1.796 1.00 89.56 107 HIS A O 1
ATOM 913 N N . LEU A 1 108 ? -6.842 -6.720 -1.183 1.00 91.81 108 LEU A N 1
ATOM 914 C CA . LEU A 1 108 ? -5.680 -6.832 -2.050 1.00 91.81 108 LEU A CA 1
ATOM 915 C C . LEU A 1 108 ? -6.116 -6.650 -3.521 1.00 91.81 108 LEU A C 1
ATOM 917 O O . LEU A 1 108 ? -7.004 -7.371 -3.992 1.00 91.81 108 LEU A O 1
ATOM 921 N N . PRO A 1 109 ? -5.513 -5.718 -4.283 1.00 92.75 109 PRO A N 1
ATOM 922 C CA . PRO A 1 109 ? -5.960 -5.366 -5.631 1.00 92.75 109 PRO A CA 1
ATOM 923 C C . PRO A 1 109 ? -5.489 -6.394 -6.672 1.00 92.75 109 PRO A C 1
ATOM 925 O O . PRO A 1 109 ? -4.693 -6.121 -7.576 1.00 92.75 109 PRO A O 1
ATOM 928 N N . HIS A 1 110 ? -5.981 -7.629 -6.545 1.00 91.25 110 HIS A N 1
ATOM 929 C CA . HIS A 1 110 ? -5.594 -8.773 -7.371 1.00 91.25 110 HIS A CA 1
ATOM 930 C C . HIS A 1 110 ? -5.773 -8.508 -8.868 1.00 91.25 110 HIS A C 1
ATOM 932 O O . HIS A 1 110 ? -4.949 -8.944 -9.676 1.00 91.25 110 HIS A O 1
ATOM 938 N N . ARG A 1 111 ? -6.831 -7.786 -9.261 1.00 90.75 111 ARG A N 1
ATOM 939 C CA . ARG A 1 111 ? -7.113 -7.469 -10.667 1.00 90.75 111 ARG A CA 1
ATOM 940 C C . ARG A 1 111 ? -6.000 -6.611 -11.258 1.00 90.75 111 ARG A C 1
ATOM 942 O O . ARG A 1 111 ? -5.488 -6.923 -12.333 1.00 90.75 111 ARG A O 1
ATOM 949 N N . GLU A 1 112 ? -5.617 -5.560 -10.554 1.00 92.50 112 GLU A N 1
ATOM 950 C CA . GLU A 1 112 ? -4.572 -4.615 -10.925 1.00 92.50 112 GLU A CA 1
ATOM 951 C C . GLU A 1 112 ? -3.207 -5.305 -10.938 1.00 92.50 112 GLU A C 1
ATOM 953 O O . GLU A 1 112 ? -2.472 -5.214 -11.924 1.00 92.50 112 GLU A O 1
ATOM 958 N N . MET A 1 113 ? -2.907 -6.077 -9.891 1.00 92.31 113 MET A N 1
ATOM 959 C CA . MET A 1 113 ? -1.629 -6.771 -9.738 1.00 92.31 113 MET A CA 1
ATOM 960 C C . MET A 1 113 ? -1.437 -7.892 -10.765 1.00 92.31 113 MET A C 1
ATOM 962 O O . MET A 1 113 ? -0.331 -8.076 -11.284 1.00 92.31 113 MET A O 1
ATOM 966 N N . SER A 1 114 ? -2.510 -8.605 -11.130 1.00 89.62 114 SER A N 1
ATOM 967 C CA . SER A 1 114 ? -2.460 -9.715 -12.095 1.00 89.62 114 SER A CA 1
ATOM 968 C C . SER A 1 114 ? -1.949 -9.302 -13.478 1.00 89.62 114 SER A C 1
ATOM 970 O O . SER A 1 114 ? -1.400 -10.140 -14.192 1.00 89.62 114 SER A O 1
ATOM 972 N N . LYS A 1 115 ? -2.052 -8.015 -13.839 1.00 88.88 115 LYS A N 1
ATOM 973 C CA . LYS A 1 115 ? -1.502 -7.470 -15.092 1.00 88.88 115 LYS A CA 1
ATOM 974 C C . LYS A 1 115 ? 0.026 -7.555 -15.156 1.00 88.88 115 LYS A C 1
ATOM 976 O O . LYS A 1 115 ? 0.591 -7.539 -16.244 1.00 88.88 115 LYS A O 1
ATOM 981 N N . ILE A 1 116 ? 0.690 -7.637 -14.002 1.00 90.12 116 ILE A N 1
ATOM 982 C CA . ILE A 1 116 ? 2.152 -7.629 -13.889 1.00 90.12 116 ILE A CA 1
ATOM 983 C C . ILE A 1 116 ? 2.691 -9.012 -13.522 1.00 90.12 116 ILE A C 1
ATOM 985 O O . ILE A 1 116 ? 3.639 -9.471 -14.156 1.00 90.12 116 ILE A O 1
ATOM 989 N N . ILE A 1 117 ? 2.089 -9.683 -12.534 1.00 89.56 117 ILE A N 1
ATOM 990 C CA . ILE A 1 117 ? 2.567 -10.989 -12.037 1.00 89.56 117 ILE A CA 1
ATOM 991 C C . ILE A 1 117 ? 1.784 -12.198 -12.574 1.00 89.56 117 ILE A C 1
ATOM 993 O O . ILE A 1 117 ? 2.207 -13.334 -12.369 1.00 89.56 117 ILE A O 1
ATOM 997 N N . GLY A 1 118 ? 0.687 -11.987 -13.306 1.00 82.06 118 GLY A N 1
ATOM 998 C CA . GLY A 1 118 ? -0.168 -13.057 -13.828 1.00 82.06 118 GLY A CA 1
ATOM 999 C C . GLY A 1 118 ? -1.087 -13.685 -12.769 1.00 82.06 118 GLY A C 1
ATOM 1000 O O . GLY A 1 118 ? -0.825 -13.633 -11.570 1.00 82.06 118 GLY A O 1
ATOM 1001 N N . LYS A 1 119 ? -2.191 -14.308 -13.212 1.00 71.94 119 LYS A N 1
ATOM 1002 C CA . LYS A 1 119 ? -3.225 -14.875 -12.317 1.00 71.94 119 LYS A CA 1
ATOM 1003 C C . LYS A 1 119 ? -2.736 -16.060 -11.473 1.00 71.94 119 LYS A C 1
ATOM 1005 O O . LYS A 1 119 ? -3.161 -16.213 -10.336 1.00 71.94 119 LYS A O 1
ATOM 1010 N N . ALA A 1 120 ? -1.835 -16.882 -12.013 1.00 62.09 120 ALA A N 1
ATOM 1011 C CA . ALA A 1 120 ? -1.365 -18.106 -11.359 1.00 62.09 120 ALA A CA 1
ATOM 1012 C C . ALA A 1 120 ? -0.446 -17.861 -10.146 1.00 62.09 120 ALA A C 1
ATOM 1014 O O . ALA A 1 120 ? -0.157 -18.796 -9.409 1.00 62.09 120 ALA A O 1
ATOM 1015 N N . ARG A 1 121 ? 0.029 -16.624 -9.936 1.00 63.94 121 ARG A N 1
ATOM 1016 C CA . ARG A 1 121 ? 0.984 -16.283 -8.868 1.00 63.94 121 ARG A CA 1
ATOM 1017 C C . ARG A 1 121 ? 0.334 -15.678 -7.615 1.00 63.94 121 ARG A C 1
ATOM 1019 O O . ARG A 1 121 ? 1.038 -15.234 -6.723 1.00 63.94 121 ARG A O 1
ATOM 1026 N N . LEU A 1 122 ? -0.998 -15.677 -7.525 1.00 66.50 122 LEU A N 1
ATOM 1027 C CA . LEU A 1 122 ? -1.759 -15.012 -6.455 1.00 66.50 122 LEU A CA 1
ATOM 1028 C C . LEU A 1 122 ? -2.150 -15.935 -5.280 1.00 66.50 122 LEU A C 1
ATOM 1030 O O . LEU A 1 122 ? -3.040 -15.589 -4.515 1.00 66.50 122 LEU A O 1
ATOM 1034 N N . SER A 1 123 ? -1.528 -17.108 -5.126 1.00 60.94 123 SER A N 1
ATOM 1035 C CA . SER A 1 123 ? -1.891 -18.105 -4.098 1.00 60.94 123 SER A CA 1
ATOM 1036 C C . SER A 1 123 ? -1.078 -18.013 -2.793 1.00 60.94 123 SER A C 1
ATOM 1038 O O . SER A 1 123 ? -1.014 -18.988 -2.042 1.00 60.94 123 SER A O 1
ATOM 1040 N N . CYS A 1 124 ? -0.409 -16.888 -2.546 1.00 68.69 124 CYS A N 1
ATOM 1041 C CA . CYS A 1 124 ? 0.461 -16.665 -1.385 1.00 68.69 124 CYS A CA 1
ATOM 1042 C C . CYS A 1 124 ? -0.176 -15.683 -0.385 1.00 68.69 124 CYS A C 1
ATOM 1044 O O . CYS A 1 124 ? -1.181 -15.053 -0.692 1.00 68.69 124 CYS A O 1
ATOM 1046 N N . ASP A 1 125 ? 0.418 -15.536 0.801 1.00 86.25 125 ASP A N 1
ATOM 1047 C CA . ASP A 1 125 ? 0.016 -14.515 1.781 1.00 86.25 125 ASP A CA 1
ATOM 1048 C C . ASP A 1 125 ? 0.090 -13.093 1.176 1.00 86.25 125 ASP A C 1
ATOM 1050 O O . ASP A 1 125 ? 0.949 -12.815 0.333 1.00 86.25 125 ASP A O 1
ATOM 1054 N N . SER A 1 126 ? -0.775 -12.177 1.630 1.00 90.19 126 SER A N 1
ATOM 1055 C CA . SER A 1 126 ? -0.951 -10.825 1.063 1.00 90.19 126 SER A CA 1
ATOM 1056 C C . SER A 1 126 ? 0.352 -10.020 0.943 1.00 90.19 126 SER A C 1
ATOM 1058 O O . SER A 1 126 ? 0.623 -9.423 -0.101 1.00 90.19 126 SER A O 1
ATOM 1060 N N . GLU A 1 127 ? 1.215 -10.061 1.965 1.00 92.50 127 GLU A N 1
ATOM 1061 C CA . GLU A 1 127 ? 2.541 -9.424 1.920 1.00 92.50 127 GLU A CA 1
ATOM 1062 C C . GLU A 1 127 ? 3.443 -10.039 0.842 1.00 92.50 127 GLU A C 1
ATOM 1064 O O . GLU A 1 127 ? 4.077 -9.315 0.077 1.00 92.50 127 GLU A O 1
ATOM 1069 N N . ALA A 1 128 ? 3.465 -11.368 0.722 1.00 91.56 128 ALA A N 1
ATOM 1070 C CA . ALA A 1 128 ? 4.286 -12.046 -0.275 1.00 91.56 128 ALA A CA 1
ATOM 1071 C C . ALA A 1 128 ? 3.850 -11.684 -1.703 1.00 91.56 128 ALA A C 1
ATOM 1073 O O . ALA A 1 128 ? 4.699 -11.483 -2.574 1.00 91.56 128 ALA A O 1
ATOM 1074 N N . ILE A 1 129 ? 2.540 -11.545 -1.941 1.00 92.50 129 ILE A N 1
ATOM 1075 C CA . ILE A 1 129 ? 2.005 -11.102 -3.235 1.00 92.50 129 ILE A CA 1
ATOM 1076 C C . ILE A 1 129 ? 2.443 -9.657 -3.537 1.00 92.50 129 ILE A C 1
ATOM 1078 O O . ILE A 1 129 ? 2.874 -9.374 -4.659 1.00 92.50 129 ILE A O 1
ATOM 1082 N N . LEU A 1 130 ? 2.391 -8.750 -2.553 1.00 95.00 130 LEU A N 1
ATOM 1083 C CA . LEU A 1 130 ? 2.871 -7.367 -2.702 1.00 95.00 130 LEU A CA 1
ATOM 1084 C C . LEU A 1 130 ? 4.374 -7.315 -3.000 1.00 95.00 130 LEU A C 1
ATOM 1086 O O . LEU A 1 130 ? 4.786 -6.678 -3.970 1.00 95.00 130 LEU A O 1
ATOM 1090 N N . CYS A 1 131 ? 5.186 -8.043 -2.235 1.00 95.06 131 CYS A N 1
ATOM 1091 C CA . CYS A 1 131 ? 6.630 -8.155 -2.441 1.00 95.06 131 CYS A CA 1
ATOM 1092 C C . CYS A 1 131 ? 6.978 -8.717 -3.826 1.00 95.06 131 CYS A C 1
ATOM 1094 O O . CYS A 1 131 ? 7.865 -8.198 -4.512 1.00 95.06 131 CYS A O 1
ATOM 1096 N N . GLN A 1 132 ? 6.251 -9.742 -4.280 1.00 94.00 132 GLN A N 1
ATOM 1097 C CA . GLN A 1 132 ? 6.428 -10.316 -5.611 1.00 94.00 132 GLN A CA 1
ATOM 1098 C C . GLN A 1 132 ? 6.066 -9.317 -6.712 1.00 94.00 132 GLN A C 1
ATOM 1100 O O . GLN A 1 132 ? 6.774 -9.229 -7.716 1.00 94.00 132 GLN A O 1
ATOM 1105 N N . TRP A 1 133 ? 4.983 -8.563 -6.534 1.00 95.31 133 TRP A N 1
ATOM 1106 C CA . TRP A 1 133 ? 4.557 -7.541 -7.483 1.00 95.31 133 TRP A CA 1
ATOM 1107 C C . TRP A 1 133 ? 5.570 -6.398 -7.591 1.00 95.31 133 TRP A C 1
ATOM 1109 O O . TRP A 1 133 ? 5.972 -6.060 -8.706 1.00 95.31 133 TRP A O 1
ATOM 1119 N N . ILE A 1 134 ? 6.072 -5.889 -6.461 1.00 96.75 134 ILE A N 1
ATOM 1120 C CA . ILE A 1 134 ? 7.146 -4.882 -6.431 1.00 96.75 134 ILE A CA 1
ATOM 1121 C C . ILE A 1 134 ? 8.397 -5.429 -7.123 1.00 96.75 134 ILE A C 1
ATOM 1123 O O . ILE A 1 134 ? 8.920 -4.798 -8.039 1.00 96.75 134 ILE A O 1
ATOM 1127 N N . SER A 1 135 ? 8.845 -6.629 -6.751 1.00 95.50 135 SER A N 1
ATOM 1128 C CA . SER A 1 135 ? 10.050 -7.250 -7.320 1.00 95.50 135 SER A CA 1
ATOM 1129 C C . SER A 1 135 ? 9.929 -7.488 -8.829 1.00 95.50 135 SER A C 1
ATOM 1131 O O . SER A 1 135 ? 10.880 -7.266 -9.581 1.00 95.50 135 SER A O 1
ATOM 1133 N N . ALA A 1 136 ? 8.747 -7.889 -9.307 1.00 94.06 136 ALA A N 1
ATOM 1134 C CA . ALA A 1 136 ? 8.483 -8.073 -10.731 1.00 94.06 136 ALA A CA 1
ATOM 1135 C C . ALA A 1 136 ? 8.549 -6.758 -11.521 1.00 94.06 136 ALA A C 1
ATOM 1137 O O . ALA A 1 136 ? 8.963 -6.772 -12.678 1.00 94.06 136 ALA A O 1
ATOM 1138 N N . ILE A 1 137 ? 8.160 -5.632 -10.919 1.00 94.50 137 ILE A N 1
ATOM 1139 C CA . ILE A 1 137 ? 8.329 -4.308 -11.530 1.00 94.50 137 ILE A CA 1
ATOM 1140 C C . ILE A 1 137 ? 9.796 -3.897 -11.502 1.00 94.50 137 ILE A C 1
ATOM 1142 O O . ILE A 1 137 ? 10.365 -3.551 -12.533 1.00 94.50 137 ILE A O 1
ATOM 1146 N N . VAL A 1 138 ? 10.409 -3.966 -10.325 1.00 94.50 138 VAL A N 1
ATOM 1147 C CA . VAL A 1 138 ? 11.768 -3.483 -10.077 1.00 94.50 138 VAL A CA 1
ATOM 1148 C C . VAL A 1 138 ? 12.780 -4.201 -10.966 1.00 94.50 138 VAL A C 1
ATOM 1150 O O . VAL A 1 138 ? 13.572 -3.539 -11.626 1.00 94.50 138 VAL A O 1
ATOM 1153 N N . SER A 1 139 ? 12.663 -5.523 -11.114 1.00 92.94 139 SER A N 1
ATOM 1154 C CA . SER A 1 139 ? 13.523 -6.328 -11.998 1.00 92.94 139 SER A CA 1
ATOM 1155 C C . SER A 1 139 ? 13.465 -5.951 -13.486 1.00 92.94 139 SER A C 1
ATOM 1157 O O . SER A 1 139 ? 14.370 -6.310 -14.239 1.00 92.94 139 SER A O 1
ATOM 1159 N N . LYS A 1 140 ? 12.419 -5.242 -13.938 1.00 89.69 140 LYS A N 1
ATOM 1160 C CA . LYS A 1 140 ? 12.318 -4.762 -15.329 1.00 89.69 140 LYS A CA 1
ATOM 1161 C C . LYS A 1 140 ? 13.121 -3.489 -15.570 1.00 89.69 140 LYS A C 1
ATOM 1163 O O . LYS A 1 140 ? 13.488 -3.230 -16.713 1.00 89.69 140 LYS A O 1
ATOM 1168 N N . HIS A 1 141 ? 13.352 -2.703 -14.521 1.00 90.00 141 HIS A N 1
ATOM 1169 C CA . HIS A 1 141 ? 13.886 -1.344 -14.630 1.00 90.00 141 HIS A CA 1
ATOM 1170 C C . HIS A 1 141 ? 15.258 -1.193 -13.977 1.00 90.00 141 HIS A C 1
ATOM 1172 O O . HIS A 1 141 ? 16.051 -0.367 -14.415 1.00 90.00 141 HIS A O 1
ATOM 1178 N N . SER A 1 142 ? 15.570 -1.994 -12.959 1.00 89.06 142 SER A N 1
ATOM 1179 C CA . SER A 1 142 ? 16.838 -1.928 -12.239 1.00 89.06 142 SER A CA 1
ATOM 1180 C C . SER A 1 142 ? 17.376 -3.315 -11.883 1.00 89.06 142 SER A C 1
ATOM 1182 O O . SER A 1 142 ? 16.698 -4.335 -12.010 1.00 89.06 142 SER A O 1
ATOM 1184 N N . HIS A 1 143 ? 18.625 -3.346 -11.420 1.00 88.25 143 HIS A N 1
ATOM 1185 C CA . HIS A 1 143 ? 19.293 -4.551 -10.922 1.00 88.25 143 HIS A CA 1
ATOM 1186 C C . HIS A 1 143 ? 19.186 -4.705 -9.397 1.00 88.25 143 HIS A C 1
ATOM 1188 O O . HIS A 1 143 ? 20.005 -5.394 -8.791 1.00 88.25 143 HIS A O 1
ATOM 1194 N N . LEU A 1 144 ? 18.211 -4.048 -8.760 1.00 89.50 144 LEU A N 1
ATOM 1195 C CA . LEU A 1 144 ? 17.996 -4.207 -7.324 1.00 89.50 144 LEU A CA 1
ATOM 1196 C C . LEU A 1 144 ? 17.555 -5.641 -6.996 1.00 89.50 144 LEU A C 1
ATOM 1198 O O . LEU A 1 144 ? 16.828 -6.258 -7.784 1.00 89.50 144 LEU A O 1
ATOM 1202 N N . PRO A 1 145 ? 17.969 -6.176 -5.835 1.00 92.44 145 PRO A N 1
ATOM 1203 C CA . PRO A 1 145 ? 17.561 -7.507 -5.421 1.00 92.44 145 PRO A CA 1
ATOM 1204 C C . PRO A 1 145 ? 16.042 -7.567 -5.187 1.00 92.44 145 PRO A C 1
ATOM 1206 O O . PRO A 1 145 ? 15.431 -6.574 -4.789 1.00 92.44 145 PRO A O 1
ATOM 1209 N N . PRO A 1 146 ? 15.408 -8.728 -5.421 1.00 92.56 146 PRO A N 1
ATOM 1210 C CA . PRO A 1 146 ? 14.005 -8.910 -5.082 1.00 92.56 146 PRO A CA 1
ATOM 1211 C C . PRO A 1 146 ? 13.810 -8.810 -3.565 1.00 92.56 146 PRO A C 1
ATOM 1213 O O . PRO A 1 146 ? 14.646 -9.266 -2.785 1.00 92.56 146 PRO A O 1
ATOM 1216 N N . ILE A 1 147 ? 12.673 -8.255 -3.157 1.00 93.50 147 ILE A N 1
ATOM 1217 C CA . ILE A 1 147 ? 12.271 -8.174 -1.753 1.00 93.50 147 ILE A CA 1
ATOM 1218 C C . ILE A 1 147 ? 11.274 -9.284 -1.429 1.00 93.50 147 ILE A C 1
ATOM 1220 O O . ILE A 1 147 ? 10.450 -9.665 -2.262 1.00 93.50 147 ILE A O 1
ATOM 1224 N N . ASN A 1 148 ? 11.345 -9.796 -0.205 1.00 90.31 148 ASN A N 1
ATOM 1225 C CA . ASN A 1 148 ? 10.437 -10.810 0.333 1.00 90.31 148 ASN A CA 1
ATOM 1226 C C . ASN A 1 148 ? 9.629 -10.314 1.546 1.00 90.31 148 ASN A C 1
ATOM 1228 O O . ASN A 1 148 ? 8.656 -10.965 1.911 1.00 90.31 148 ASN A O 1
ATOM 1232 N N . VAL A 1 149 ? 10.000 -9.171 2.131 1.00 92.69 149 VAL A N 1
ATOM 1233 C CA . VAL A 1 149 ? 9.358 -8.547 3.298 1.00 92.69 149 VAL A CA 1
ATOM 1234 C C . VAL A 1 149 ? 9.343 -7.028 3.119 1.00 92.69 149 VAL A C 1
ATOM 1236 O O . VAL A 1 149 ? 10.298 -6.455 2.584 1.00 92.69 149 VAL A O 1
ATOM 1239 N N . ILE A 1 150 ? 8.288 -6.367 3.599 1.00 93.88 150 ILE A N 1
ATOM 1240 C CA . ILE A 1 150 ? 8.222 -4.903 3.674 1.00 93.88 150 ILE A CA 1
ATOM 1241 C C . ILE A 1 150 ? 8.818 -4.433 5.004 1.00 93.88 150 ILE A C 1
ATOM 1243 O O . ILE A 1 150 ? 8.246 -4.604 6.075 1.00 93.88 150 ILE A O 1
ATOM 1247 N N . GLY A 1 151 ? 10.006 -3.833 4.943 1.00 92.75 151 GLY A N 1
ATOM 1248 C CA . GLY A 1 151 ? 10.681 -3.274 6.115 1.00 92.75 151 GLY A CA 1
ATOM 1249 C C . GLY A 1 151 ? 10.181 -1.878 6.495 1.00 92.75 151 GLY A C 1
ATOM 1250 O O . GLY A 1 151 ? 9.595 -1.166 5.681 1.00 92.75 151 GLY A O 1
ATOM 1251 N N . LYS A 1 152 ? 10.501 -1.440 7.721 1.00 92.56 152 LYS A N 1
ATOM 1252 C CA . LYS A 1 152 ? 10.123 -0.107 8.228 1.00 92.56 152 LYS A CA 1
ATOM 1253 C C . LYS A 1 152 ? 10.648 1.054 7.381 1.00 92.56 152 LYS A C 1
ATOM 1255 O O . LYS A 1 152 ? 10.018 2.099 7.307 1.00 92.56 152 LYS A O 1
ATOM 1260 N N . GLN A 1 153 ? 11.786 0.857 6.724 1.00 92.06 153 GLN A N 1
ATOM 1261 C CA . GLN A 1 153 ? 12.471 1.852 5.897 1.00 92.06 153 GLN A CA 1
ATOM 1262 C C . GLN A 1 153 ? 12.139 1.710 4.402 1.00 92.06 153 GLN A C 1
ATOM 1264 O O . GLN A 1 153 ? 12.936 2.099 3.553 1.00 92.06 153 GLN A O 1
ATOM 1269 N N . PHE A 1 154 ? 10.998 1.114 4.039 1.00 93.62 154 PHE A N 1
ATOM 1270 C CA . PHE A 1 154 ? 10.656 0.848 2.636 1.00 93.62 154 PHE A CA 1
ATOM 1271 C C . PHE A 1 154 ? 10.722 2.101 1.744 1.00 93.62 154 PHE A C 1
ATOM 1273 O O . PHE A 1 154 ? 11.260 2.032 0.643 1.00 93.62 154 PHE A O 1
ATOM 1280 N N . PHE A 1 155 ? 10.247 3.252 2.231 1.00 91.75 155 PHE A N 1
ATOM 1281 C CA . PHE A 1 155 ? 10.285 4.517 1.484 1.00 91.75 155 PHE A CA 1
ATOM 1282 C C . PHE A 1 155 ? 11.667 5.178 1.445 1.00 91.75 155 PHE A C 1
ATOM 1284 O O . PHE A 1 155 ? 11.933 5.975 0.550 1.00 91.75 155 PHE A O 1
ATOM 1291 N N . SER A 1 156 ? 12.566 4.812 2.361 1.00 91.62 156 SER A N 1
ATOM 1292 C CA . SER A 1 156 ? 13.982 5.190 2.292 1.00 91.62 156 SER A CA 1
ATOM 1293 C C . SER A 1 156 ? 14.710 4.527 1.127 1.00 91.62 156 SER A C 1
ATOM 1295 O O . SER A 1 156 ? 15.814 4.930 0.765 1.00 91.62 156 SER A O 1
ATOM 1297 N N . GLN A 1 157 ? 14.131 3.463 0.577 1.00 93.25 157 GLN A N 1
ATOM 1298 C CA . GLN A 1 157 ? 14.723 2.657 -0.475 1.00 93.25 157 GLN A CA 1
ATOM 1299 C C . GLN A 1 157 ? 14.106 3.020 -1.837 1.00 93.25 157 GLN A C 1
ATOM 1301 O O . GLN A 1 157 ? 12.938 3.408 -1.918 1.00 93.25 157 GLN A O 1
ATOM 1306 N N . PRO A 1 158 ? 14.839 2.836 -2.945 1.00 94.25 158 PRO A N 1
ATOM 1307 C CA . PRO A 1 158 ? 14.370 3.220 -4.279 1.00 94.25 158 PRO A CA 1
ATOM 1308 C C . PRO A 1 158 ? 13.239 2.336 -4.844 1.00 94.25 158 PRO A C 1
ATOM 1310 O O . PRO A 1 158 ? 12.710 2.639 -5.912 1.00 94.25 158 PRO A O 1
ATOM 1313 N N . TYR A 1 159 ? 12.829 1.258 -4.159 1.00 95.62 159 TYR A N 1
ATOM 1314 C CA . TYR A 1 159 ? 11.818 0.312 -4.657 1.00 95.62 159 TYR A CA 1
ATOM 1315 C C . TYR A 1 159 ? 10.495 0.987 -5.022 1.00 95.62 159 TYR A C 1
ATOM 1317 O O . TYR A 1 159 ? 9.975 0.761 -6.115 1.00 95.62 159 TYR A O 1
ATOM 1325 N N . PHE A 1 160 ? 9.953 1.830 -4.137 1.00 94.69 160 PHE A N 1
ATOM 1326 C CA . PHE A 1 160 ? 8.676 2.488 -4.408 1.00 94.69 160 PHE A CA 1
ATOM 1327 C C . PHE A 1 160 ? 8.791 3.500 -5.553 1.00 94.69 160 PHE A C 1
ATOM 1329 O O . PHE A 1 160 ? 7.920 3.536 -6.414 1.00 94.69 160 PHE A O 1
ATOM 1336 N N . ARG A 1 161 ? 9.902 4.241 -5.649 1.00 93.69 161 ARG A N 1
ATOM 1337 C CA . ARG A 1 161 ? 10.154 5.158 -6.774 1.00 93.69 161 ARG A CA 1
ATOM 1338 C C . ARG A 1 161 ? 10.140 4.435 -8.114 1.00 93.69 161 ARG A C 1
ATOM 1340 O O . ARG A 1 161 ? 9.495 4.898 -9.047 1.00 93.69 161 ARG A O 1
ATOM 1347 N N . ILE A 1 162 ? 10.780 3.271 -8.195 1.00 94.56 162 ILE A N 1
ATOM 1348 C CA . ILE A 1 162 ? 10.790 2.460 -9.421 1.00 94.56 162 ILE A CA 1
ATOM 1349 C C . ILE A 1 162 ? 9.385 1.943 -9.752 1.00 94.56 162 ILE A C 1
ATOM 1351 O O . ILE A 1 162 ? 9.006 1.872 -10.922 1.00 94.56 162 ILE A O 1
ATOM 1355 N N . VAL A 1 163 ? 8.585 1.607 -8.735 1.00 95.06 163 VAL A N 1
ATOM 1356 C CA . VAL A 1 163 ? 7.167 1.282 -8.936 1.00 95.06 163 VAL A CA 1
ATOM 1357 C C . VAL A 1 163 ? 6.423 2.471 -9.540 1.00 95.06 163 VAL A C 1
ATOM 1359 O O . VAL A 1 163 ? 5.705 2.288 -10.518 1.00 95.06 163 VAL A O 1
ATOM 1362 N N . LEU A 1 164 ? 6.620 3.680 -9.014 1.00 93.69 164 LEU A N 1
ATOM 1363 C CA . LEU A 1 164 ? 6.005 4.893 -9.556 1.00 93.69 164 LEU A CA 1
ATOM 1364 C C . LEU A 1 164 ? 6.467 5.159 -10.999 1.00 93.69 164 LEU A C 1
ATOM 1366 O O . LEU A 1 164 ? 5.625 5.345 -11.877 1.00 93.69 164 LEU A O 1
ATOM 1370 N N . PHE A 1 165 ? 7.775 5.058 -11.268 1.00 92.56 165 PHE A N 1
ATOM 1371 C CA . PHE A 1 165 ? 8.353 5.170 -12.611 1.00 92.56 165 PHE A CA 1
ATOM 1372 C C . PHE A 1 165 ? 7.683 4.226 -13.606 1.00 92.56 165 PHE A C 1
ATOM 1374 O O . PHE A 1 165 ? 7.379 4.626 -14.726 1.00 92.56 165 PHE A O 1
ATOM 1381 N N . HIS A 1 166 ? 7.422 2.977 -13.213 1.00 92.25 166 HIS A N 1
ATOM 1382 C CA . HIS A 1 166 ? 6.820 1.998 -14.111 1.00 92.25 166 HIS A CA 1
ATOM 1383 C C . HIS A 1 166 ? 5.485 2.464 -14.706 1.00 92.25 166 HIS A C 1
ATOM 1385 O O . HIS A 1 166 ? 5.182 2.106 -15.845 1.00 92.25 166 HIS A O 1
ATOM 1391 N N . PHE A 1 167 ? 4.708 3.245 -13.953 1.00 90.38 167 PHE A N 1
ATOM 1392 C CA . PHE A 1 167 ? 3.399 3.737 -14.381 1.00 90.38 167 PHE A CA 1
ATOM 1393 C C . PHE A 1 167 ? 3.443 5.134 -15.005 1.00 90.38 167 PHE A C 1
ATOM 1395 O O . PHE A 1 167 ? 2.593 5.446 -15.835 1.00 90.38 167 PHE A O 1
ATOM 1402 N N . THR A 1 168 ? 4.417 5.966 -14.636 1.00 89.12 168 THR A N 1
ATOM 1403 C CA . THR A 1 168 ? 4.473 7.375 -15.065 1.00 89.12 168 THR A CA 1
ATOM 1404 C C . THR A 1 168 ? 5.482 7.634 -16.176 1.00 89.12 168 THR A C 1
ATOM 1406 O O . THR A 1 168 ? 5.298 8.571 -16.948 1.00 89.12 168 THR A O 1
ATOM 1409 N N . LEU A 1 169 ? 6.527 6.804 -16.264 1.00 86.31 169 LEU A N 1
ATOM 1410 C CA . LEU A 1 169 ? 7.707 6.990 -17.113 1.00 86.31 169 LEU A CA 1
ATOM 1411 C C . LEU A 1 169 ? 8.450 8.315 -16.852 1.00 86.31 169 LEU A C 1
ATOM 1413 O O . LEU A 1 169 ? 9.060 8.885 -17.759 1.00 86.31 169 LEU A O 1
ATOM 1417 N N . ASP A 1 170 ? 8.396 8.816 -15.614 1.00 87.25 170 ASP A N 1
ATOM 1418 C CA . ASP A 1 170 ? 9.162 9.990 -15.186 1.00 87.25 170 ASP A CA 1
ATOM 1419 C C . ASP A 1 170 ? 10.584 9.599 -14.753 1.00 87.25 170 ASP A C 1
ATOM 1421 O O . ASP A 1 170 ? 10.785 9.038 -13.676 1.00 87.25 170 ASP A O 1
ATOM 1425 N N . ASP A 1 171 ? 11.580 9.920 -15.581 1.00 84.12 171 ASP A N 1
ATOM 1426 C CA . ASP A 1 171 ? 12.992 9.585 -15.343 1.00 84.12 171 ASP A CA 1
ATOM 1427 C C . ASP A 1 171 ? 13.542 10.101 -14.004 1.00 84.12 171 ASP A C 1
ATOM 1429 O O . ASP A 1 171 ? 14.463 9.495 -13.452 1.00 84.12 171 ASP A O 1
ATOM 1433 N N . ASN A 1 172 ? 12.960 11.160 -13.427 1.00 84.50 172 ASN A N 1
ATOM 1434 C CA . ASN A 1 172 ? 13.360 11.652 -12.102 1.00 84.50 172 ASN A CA 1
ATOM 1435 C C . ASN A 1 172 ? 13.156 10.591 -11.002 1.00 84.50 172 ASN A C 1
ATOM 1437 O O . ASN A 1 172 ? 13.800 10.622 -9.950 1.00 84.50 172 ASN A O 1
ATOM 1441 N N . LEU A 1 173 ? 12.284 9.610 -11.240 1.00 88.94 173 LEU A N 1
ATOM 1442 C CA . LEU A 1 173 ? 11.994 8.513 -10.321 1.00 88.94 173 LEU A CA 1
ATOM 1443 C C . LEU A 1 173 ? 12.973 7.334 -10.456 1.00 88.94 173 LEU A C 1
ATOM 1445 O O . LEU A 1 173 ? 12.982 6.467 -9.586 1.00 88.94 173 LEU A O 1
ATOM 1449 N N . MET A 1 174 ? 13.813 7.299 -11.497 1.00 86.88 174 MET A N 1
ATOM 1450 C CA . MET A 1 174 ? 14.708 6.167 -11.780 1.00 86.88 174 MET A CA 1
ATOM 1451 C C . MET A 1 174 ? 16.057 6.206 -11.065 1.00 86.88 174 MET A C 1
ATOM 1453 O O . MET A 1 174 ? 16.789 5.216 -11.106 1.00 86.88 174 MET A O 1
ATOM 1457 N N . ASN A 1 175 ? 16.412 7.310 -10.404 1.00 84.19 175 ASN A N 1
ATOM 1458 C CA . ASN A 1 175 ? 17.666 7.374 -9.660 1.00 84.19 175 ASN A CA 1
ATOM 1459 C C . ASN A 1 175 ? 17.628 6.420 -8.453 1.00 84.19 175 ASN A C 1
ATOM 1461 O O . ASN A 1 175 ? 16.849 6.602 -7.520 1.00 84.19 175 ASN A O 1
ATOM 1465 N N . ILE A 1 176 ? 18.497 5.407 -8.473 1.00 83.06 176 ILE A N 1
ATOM 1466 C CA . ILE A 1 176 ? 18.613 4.390 -7.417 1.00 83.06 176 ILE A CA 1
ATOM 1467 C C . ILE A 1 176 ? 19.728 4.681 -6.404 1.00 83.06 176 ILE A C 1
ATOM 1469 O O . ILE A 1 176 ? 19.864 3.946 -5.431 1.00 83.06 176 ILE A O 1
ATOM 1473 N N . SER A 1 177 ? 20.527 5.725 -6.634 1.00 84.25 177 SER A N 1
ATOM 1474 C CA . SER A 1 177 ? 21.702 6.098 -5.828 1.00 84.25 177 SER A CA 1
ATOM 1475 C C . SER A 1 177 ? 21.475 7.320 -4.928 1.00 84.25 177 SER A C 1
ATOM 1477 O O . SER A 1 177 ? 22.428 7.930 -4.453 1.00 84.25 177 SER A O 1
ATOM 1479 N N . ASP A 1 178 ? 20.216 7.691 -4.698 1.00 87.81 178 ASP A N 1
ATOM 1480 C CA . ASP A 1 178 ? 19.844 8.804 -3.823 1.00 87.81 178 ASP A CA 1
ATOM 1481 C C . ASP A 1 178 ? 19.944 8.463 -2.332 1.00 87.81 178 ASP A C 1
ATOM 1483 O O . ASP A 1 178 ? 19.911 7.300 -1.921 1.00 87.81 178 ASP A O 1
ATOM 1487 N N . THR A 1 179 ? 20.012 9.508 -1.503 1.00 90.62 179 THR A N 1
ATOM 1488 C CA . THR A 1 179 ? 20.000 9.346 -0.047 1.00 90.62 179 THR A CA 1
ATOM 1489 C C . THR A 1 179 ? 18.651 8.798 0.444 1.00 90.62 179 THR A C 1
ATOM 1491 O O . THR A 1 179 ? 17.608 9.082 -0.156 1.00 90.62 179 THR A O 1
ATOM 1494 N N . PRO A 1 180 ? 18.630 8.070 1.578 1.00 90.44 180 PRO A N 1
ATOM 1495 C CA . PRO A 1 180 ? 17.403 7.596 2.219 1.00 90.44 180 PRO A CA 1
ATOM 1496 C C . PRO A 1 180 ? 16.312 8.664 2.367 1.00 90.44 180 PRO A C 1
ATOM 1498 O O . PRO A 1 180 ? 15.150 8.427 2.046 1.00 90.44 180 PRO A O 1
ATOM 1501 N N . HIS A 1 181 ? 16.697 9.862 2.811 1.00 90.62 181 HIS A N 1
ATOM 1502 C CA . HIS A 1 181 ? 15.766 10.971 2.989 1.00 90.62 181 HIS A CA 1
ATOM 1503 C C . HIS A 1 181 ? 15.216 11.481 1.655 1.00 90.62 181 HIS A C 1
ATOM 1505 O O . HIS A 1 181 ? 14.009 11.674 1.531 1.00 90.62 181 HIS A O 1
ATOM 1511 N N . ASN A 1 182 ? 16.072 11.628 0.638 1.00 90.94 182 ASN A N 1
ATOM 1512 C CA . ASN A 1 182 ? 15.634 12.095 -0.674 1.00 90.94 182 ASN A CA 1
ATOM 1513 C C . ASN A 1 182 ? 14.677 11.091 -1.340 1.00 90.94 182 ASN A C 1
ATOM 1515 O O . ASN A 1 182 ? 13.675 11.486 -1.932 1.00 90.94 182 ASN A O 1
ATOM 1519 N N . ASN A 1 183 ? 14.917 9.783 -1.172 1.00 90.81 183 ASN A N 1
ATOM 1520 C CA . ASN A 1 183 ? 13.988 8.749 -1.639 1.00 90.81 183 ASN A CA 1
ATOM 1521 C C . ASN A 1 183 ? 12.588 8.932 -1.040 1.00 90.81 183 ASN A C 1
ATOM 1523 O O . ASN A 1 183 ? 11.600 8.966 -1.780 1.00 90.81 183 ASN A O 1
ATOM 1527 N N . ALA A 1 184 ? 12.512 9.104 0.281 1.00 90.19 184 ALA A N 1
ATOM 1528 C CA . ALA A 1 184 ? 11.249 9.306 0.976 1.00 90.19 184 ALA A CA 1
ATOM 1529 C C . ALA A 1 184 ? 10.572 10.622 0.558 1.00 90.19 184 ALA A C 1
ATOM 1531 O O . ALA A 1 184 ? 9.370 10.629 0.292 1.00 90.19 184 ALA A O 1
ATOM 1532 N N . GLN A 1 185 ? 11.343 11.706 0.427 1.00 91.25 185 GLN A N 1
ATOM 1533 C CA . GLN A 1 185 ? 10.863 13.019 -0.011 1.00 91.25 185 GLN A CA 1
ATOM 1534 C C . GLN A 1 185 ? 10.230 12.979 -1.400 1.00 91.25 185 GLN A C 1
ATOM 1536 O O . GLN A 1 185 ? 9.117 13.473 -1.579 1.00 91.25 185 GLN A O 1
ATOM 1541 N N . ILE A 1 186 ? 10.888 12.338 -2.363 1.00 91.00 186 ILE A N 1
ATOM 1542 C CA . ILE A 1 186 ? 10.376 12.203 -3.730 1.00 91.00 186 ILE A CA 1
ATOM 1543 C C . ILE A 1 186 ? 9.088 11.375 -3.745 1.00 91.00 186 ILE A C 1
ATOM 1545 O O . ILE A 1 186 ? 8.101 11.774 -4.364 1.00 91.00 186 ILE A O 1
ATOM 1549 N N . CYS A 1 187 ? 9.060 10.246 -3.027 1.00 90.75 187 CYS A N 1
ATOM 1550 C CA . CYS A 1 187 ? 7.852 9.426 -2.899 1.00 90.75 187 CYS A CA 1
ATOM 1551 C C . CYS A 1 187 ? 6.693 10.218 -2.285 1.00 90.75 187 CYS A C 1
ATOM 1553 O O . CYS A 1 187 ? 5.548 10.099 -2.729 1.00 90.75 187 CYS A O 1
ATOM 1555 N N . TYR A 1 188 ? 7.002 11.035 -1.278 1.00 90.44 188 TYR A N 1
ATOM 1556 C CA . TYR A 1 188 ? 6.023 11.852 -0.585 1.00 90.44 188 TYR A CA 1
ATOM 1557 C C . TYR A 1 188 ? 5.438 12.931 -1.498 1.00 90.44 188 TYR A C 1
ATOM 1559 O O . TYR A 1 188 ? 4.221 13.013 -1.655 1.00 90.44 188 TYR A O 1
ATOM 1567 N N . GLN A 1 189 ? 6.301 13.705 -2.158 1.00 90.31 189 GLN A N 1
ATOM 1568 C CA . GLN A 1 189 ? 5.902 14.747 -3.107 1.00 90.31 189 GLN A CA 1
ATOM 1569 C C . GLN A 1 189 ? 5.079 14.176 -4.260 1.00 90.31 189 GLN A C 1
ATOM 1571 O O . GLN A 1 189 ? 4.059 14.752 -4.631 1.00 90.31 189 GLN A O 1
ATOM 1576 N N . PHE A 1 190 ? 5.471 13.015 -4.790 1.00 91.00 190 PHE A N 1
ATOM 1577 C CA . PHE A 1 190 ? 4.693 12.337 -5.821 1.00 91.00 190 PHE A CA 1
ATOM 1578 C C . PHE A 1 190 ? 3.271 12.044 -5.337 1.00 91.00 190 PHE A C 1
ATOM 1580 O O . PHE A 1 190 ? 2.294 12.385 -6.001 1.00 91.00 190 PHE A O 1
ATOM 1587 N N . CYS A 1 191 ? 3.141 11.436 -4.160 1.00 89.75 191 CYS A N 1
ATOM 1588 C CA . CYS A 1 191 ? 1.833 11.097 -3.619 1.00 89.75 191 CYS A CA 1
ATOM 1589 C C . CYS A 1 191 ? 0.990 12.351 -3.355 1.00 89.75 191 CYS A C 1
ATOM 1591 O O . CYS A 1 191 ? -0.175 12.370 -3.740 1.00 89.75 191 CYS A O 1
ATOM 1593 N N . GLN A 1 192 ? 1.577 13.428 -2.823 1.00 88.56 192 GLN A N 1
ATOM 1594 C CA . GLN A 1 192 ? 0.881 14.711 -2.674 1.00 88.56 192 GLN A CA 1
ATOM 1595 C C . GLN A 1 192 ? 0.377 15.266 -4.011 1.00 88.56 192 GLN A C 1
ATOM 1597 O O . GLN A 1 192 ? -0.798 15.605 -4.123 1.00 88.56 192 GLN A O 1
ATOM 1602 N N . ASN A 1 193 ? 1.227 15.295 -5.041 1.00 89.62 193 ASN A N 1
ATOM 1603 C CA . ASN A 1 193 ? 0.872 15.813 -6.367 1.00 89.62 193 ASN A CA 1
ATOM 1604 C C . ASN A 1 193 ? -0.258 15.016 -7.039 1.00 89.62 193 ASN A C 1
ATOM 1606 O O . ASN A 1 193 ? -0.981 15.546 -7.880 1.00 89.62 193 ASN A O 1
ATOM 1610 N N . HIS A 1 194 ? -0.417 13.748 -6.663 1.00 86.88 194 HIS A N 1
ATOM 1611 C CA . HIS A 1 194 ? -1.452 12.855 -7.179 1.00 86.88 194 HIS A CA 1
ATOM 1612 C C . HIS A 1 194 ? -2.628 12.647 -6.211 1.00 86.88 194 HIS A C 1
ATOM 1614 O O . HIS A 1 194 ? -3.449 11.759 -6.448 1.00 86.88 194 HIS A O 1
ATOM 1620 N N . ASN A 1 195 ? -2.735 13.452 -5.144 1.00 85.62 195 ASN A N 1
ATOM 1621 C CA . ASN A 1 195 ? -3.751 13.319 -4.091 1.00 85.62 195 ASN A CA 1
ATOM 1622 C C . ASN A 1 195 ? -3.820 11.902 -3.487 1.00 85.62 195 ASN A C 1
ATOM 1624 O O . ASN A 1 195 ? -4.886 11.420 -3.105 1.00 85.62 195 ASN A O 1
ATOM 1628 N N . LEU A 1 196 ? -2.677 11.218 -3.420 1.00 84.31 196 LEU A N 1
ATOM 1629 C CA . LEU A 1 196 ? -2.527 9.930 -2.759 1.00 84.31 196 LEU A CA 1
ATOM 1630 C C . LEU A 1 196 ? -2.174 10.179 -1.298 1.00 84.31 196 LEU A C 1
ATOM 1632 O O . LEU A 1 196 ? -1.132 10.748 -0.969 1.00 84.31 196 LEU A O 1
ATOM 1636 N N . MET A 1 197 ? -3.050 9.732 -0.413 1.00 74.12 197 MET A N 1
ATOM 1637 C CA . MET A 1 197 ? -2.867 9.898 1.018 1.00 74.12 197 MET A CA 1
ATOM 1638 C C . MET A 1 197 ? -1.752 8.982 1.534 1.00 74.12 197 MET A C 1
ATOM 1640 O O . MET A 1 197 ? -1.845 7.760 1.428 1.00 74.12 197 MET A O 1
ATOM 1644 N N . LEU A 1 198 ? -0.698 9.562 2.108 1.00 73.44 198 LEU A N 1
ATOM 1645 C CA . LEU A 1 198 ? 0.387 8.801 2.727 1.00 73.44 198 LEU A CA 1
ATOM 1646 C C . LEU A 1 198 ? 0.059 8.443 4.179 1.00 73.44 198 LEU A C 1
ATOM 1648 O O . LEU A 1 198 ? -0.578 9.233 4.882 1.00 73.44 198 LEU A O 1
ATOM 1652 N N . PRO A 1 199 ? 0.546 7.291 4.673 1.00 66.88 199 PRO A N 1
ATOM 1653 C CA . PRO A 1 199 ? 0.343 6.906 6.060 1.00 66.88 199 PRO A CA 1
ATOM 1654 C C . PRO A 1 199 ? 1.294 7.636 7.024 1.00 66.88 199 PRO A C 1
ATOM 1656 O O . PRO A 1 199 ? 1.231 7.355 8.218 1.00 66.88 199 PRO A O 1
ATOM 1659 N N . PHE A 1 200 ? 2.171 8.533 6.542 1.00 65.44 200 PHE A N 1
ATOM 1660 C C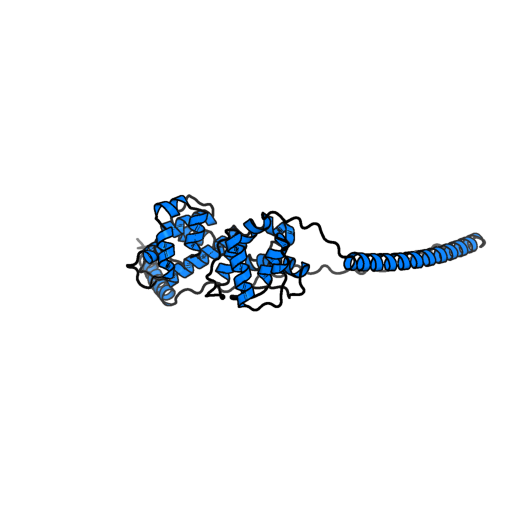A . PHE A 1 200 ? 3.283 9.068 7.330 1.00 65.44 200 PHE A CA 1
ATOM 1661 C C . PHE A 1 200 ? 3.700 10.508 7.029 1.00 65.44 200 PHE A C 1
ATOM 1663 O O . PHE A 1 200 ? 3.415 11.052 5.963 1.00 65.44 200 PHE A O 1
ATOM 1670 N N . ASN A 1 201 ? 4.413 11.095 7.994 1.00 70.50 201 ASN A N 1
ATOM 1671 C CA . ASN A 1 201 ? 5.062 12.400 7.900 1.00 70.50 201 ASN A CA 1
ATOM 1672 C C . ASN A 1 201 ? 6.518 12.228 7.436 1.00 70.50 201 ASN A C 1
ATOM 1674 O O . ASN A 1 201 ? 7.205 11.328 7.907 1.00 70.50 201 ASN A O 1
ATOM 1678 N N . LEU A 1 202 ? 7.022 13.114 6.572 1.00 73.31 202 LEU A N 1
ATOM 1679 C CA . LEU A 1 202 ? 8.421 13.108 6.122 1.00 73.31 202 LEU A CA 1
ATOM 1680 C C . LEU A 1 202 ? 9.457 13.174 7.250 1.00 73.31 202 LEU A C 1
ATOM 1682 O O . LEU A 1 202 ? 10.576 12.697 7.069 1.00 73.31 202 LEU A O 1
ATOM 1686 N N . ALA A 1 203 ? 9.090 13.746 8.398 1.00 73.19 203 ALA A N 1
ATOM 1687 C CA . ALA A 1 203 ? 9.941 13.761 9.587 1.00 73.19 203 ALA A CA 1
ATOM 1688 C C . ALA A 1 203 ? 10.180 12.352 10.172 1.00 73.19 203 ALA A C 1
ATOM 1690 O O . ALA A 1 203 ? 11.187 12.126 10.838 1.00 73.19 203 ALA A O 1
ATOM 1691 N N . GLU A 1 204 ? 9.290 11.397 9.891 1.00 77.12 204 GLU A N 1
ATOM 1692 C CA . GLU A 1 204 ? 9.325 10.019 10.380 1.00 77.12 204 GLU A CA 1
ATOM 1693 C C . GLU A 1 204 ? 9.407 9.054 9.192 1.00 77.12 204 GLU A C 1
ATOM 1695 O O . GLU A 1 204 ? 8.412 8.512 8.713 1.00 77.12 204 GLU A O 1
ATOM 1700 N N . ILE A 1 205 ? 10.618 8.839 8.681 1.00 75.75 205 ILE A N 1
ATOM 1701 C CA . ILE A 1 205 ? 10.821 8.003 7.488 1.00 75.75 205 ILE A CA 1
ATOM 1702 C C . ILE A 1 205 ? 10.514 6.519 7.776 1.00 75.75 205 ILE A C 1
ATOM 1704 O O . ILE A 1 205 ? 10.108 5.773 6.883 1.00 75.75 205 ILE A O 1
ATOM 1708 N N . GLU A 1 206 ? 10.692 6.079 9.025 1.00 88.50 206 GLU A N 1
ATOM 1709 C CA . GLU A 1 206 ? 10.370 4.716 9.441 1.00 88.50 206 GLU A CA 1
ATOM 1710 C C . GLU A 1 206 ? 8.889 4.548 9.733 1.00 88.50 206 GLU A C 1
ATOM 1712 O O . GLU A 1 206 ? 8.339 5.240 10.582 1.00 88.50 206 GLU A O 1
ATOM 1717 N N . GLN A 1 207 ? 8.263 3.568 9.087 1.00 87.50 207 GLN A N 1
ATOM 1718 C CA . GLN A 1 207 ? 6.837 3.314 9.231 1.00 87.50 207 GLN A CA 1
ATOM 1719 C C . GLN A 1 207 ? 6.546 1.863 9.599 1.00 87.50 207 GLN A C 1
ATOM 1721 O O . GLN A 1 207 ? 7.257 0.962 9.153 1.00 87.50 207 GLN A O 1
ATOM 1726 N N . PRO A 1 208 ? 5.505 1.580 10.401 1.00 89.25 208 PRO A N 1
ATOM 1727 C CA . PRO A 1 208 ? 5.120 0.204 10.680 1.00 89.25 208 PRO A CA 1
ATOM 1728 C C . PRO A 1 208 ? 4.820 -0.547 9.369 1.00 89.25 208 PRO A C 1
ATOM 1730 O O . PRO A 1 208 ? 4.025 -0.046 8.569 1.00 89.25 208 PRO A O 1
ATOM 1733 N N . PRO A 1 209 ? 5.388 -1.747 9.135 1.00 91.88 209 PRO A N 1
ATOM 1734 C CA . PRO A 1 209 ? 5.206 -2.490 7.885 1.00 91.88 209 PRO A CA 1
ATOM 1735 C C . PRO A 1 209 ? 3.747 -2.660 7.467 1.00 91.88 209 PRO A C 1
ATOM 1737 O O . PRO A 1 209 ? 3.404 -2.483 6.303 1.00 91.88 209 PRO A O 1
ATOM 1740 N N . LEU A 1 210 ? 2.865 -2.921 8.434 1.00 91.94 210 LEU A N 1
ATOM 1741 C CA . LEU A 1 210 ? 1.436 -3.098 8.196 1.00 91.94 210 LEU A CA 1
ATOM 1742 C C . LEU A 1 210 ? 0.767 -1.831 7.629 1.00 91.94 210 LEU A C 1
ATOM 1744 O O . LEU A 1 210 ? -0.078 -1.930 6.738 1.00 91.94 210 LEU A O 1
ATOM 1748 N N . CYS A 1 211 ? 1.188 -0.640 8.072 1.00 90.38 211 CYS A N 1
ATOM 1749 C CA . CYS A 1 211 ? 0.739 0.635 7.503 1.00 90.38 211 CYS A CA 1
ATOM 1750 C C . CYS A 1 211 ? 1.186 0.780 6.046 1.00 90.38 211 CYS A C 1
ATOM 1752 O O . CYS A 1 211 ? 0.394 1.189 5.197 1.00 90.38 211 CYS A O 1
ATOM 1754 N N . ILE A 1 212 ? 2.436 0.409 5.752 1.00 92.62 212 ILE A N 1
ATOM 1755 C CA . ILE A 1 212 ? 3.005 0.462 4.399 1.00 92.62 212 ILE A CA 1
ATOM 1756 C C . ILE A 1 212 ? 2.248 -0.496 3.475 1.00 92.62 212 ILE A C 1
ATOM 1758 O O . ILE A 1 212 ? 1.832 -0.099 2.390 1.00 92.62 212 ILE A O 1
ATOM 1762 N N . LEU A 1 213 ? 2.002 -1.731 3.916 1.00 94.25 213 LEU A N 1
ATOM 1763 C CA . LEU A 1 213 ? 1.240 -2.729 3.164 1.00 94.25 213 LEU A CA 1
ATOM 1764 C C . LEU A 1 213 ? -0.182 -2.238 2.845 1.00 94.25 213 LEU A C 1
ATOM 1766 O O . LEU A 1 213 ? -0.632 -2.349 1.701 1.00 94.25 213 LEU A O 1
ATOM 1770 N N . CYS A 1 214 ? -0.888 -1.669 3.830 1.00 92.56 214 CYS A N 1
ATOM 1771 C CA . CYS A 1 214 ? -2.249 -1.160 3.624 1.00 92.56 214 CYS A CA 1
ATOM 1772 C C . CYS A 1 214 ? -2.266 0.016 2.642 1.00 92.56 214 CYS A C 1
ATOM 1774 O O . CYS A 1 214 ? -3.125 0.080 1.759 1.00 92.56 214 CYS A O 1
ATOM 1776 N N . PHE A 1 215 ? -1.289 0.916 2.764 1.00 91.62 215 PHE A N 1
ATOM 1777 C CA . PHE A 1 215 ? -1.089 2.008 1.819 1.00 91.62 215 PHE A CA 1
ATOM 1778 C C . PHE A 1 215 ? -0.810 1.497 0.405 1.00 91.62 215 PHE A C 1
ATOM 1780 O O . PHE A 1 215 ? -1.403 2.001 -0.542 1.00 91.62 215 PHE A O 1
ATOM 1787 N N . LEU A 1 216 ? 0.031 0.472 0.243 1.00 93.81 216 LEU A N 1
ATOM 1788 C CA . LEU A 1 216 ? 0.315 -0.110 -1.069 1.00 93.81 216 LEU A CA 1
ATOM 1789 C C . LEU A 1 216 ? -0.955 -0.658 -1.730 1.00 93.81 216 LEU A C 1
ATOM 1791 O O . LEU A 1 216 ? -1.150 -0.430 -2.920 1.00 93.81 216 LEU A O 1
ATOM 1795 N N . CYS A 1 217 ? -1.852 -1.304 -0.978 1.00 92.38 217 CYS A N 1
ATOM 1796 C CA . CYS A 1 217 ? -3.133 -1.773 -1.523 1.00 92.38 217 CYS A CA 1
ATOM 1797 C C . CYS A 1 217 ? -3.974 -0.621 -2.083 1.00 92.38 217 CYS A C 1
ATOM 1799 O O . CYS A 1 217 ? -4.486 -0.717 -3.197 1.00 92.38 217 CYS A O 1
ATOM 1801 N N . TYR A 1 218 ? -4.066 0.484 -1.339 1.00 89.44 218 TYR A N 1
ATOM 1802 C CA . TYR A 1 218 ? -4.738 1.697 -1.800 1.00 89.44 218 TYR A CA 1
ATOM 1803 C C . TYR A 1 218 ? -4.044 2.283 -3.039 1.00 89.44 218 TYR A C 1
ATOM 1805 O O . TYR A 1 218 ? -4.660 2.451 -4.090 1.00 89.44 218 TYR A O 1
ATOM 1813 N N . VAL A 1 219 ? -2.736 2.523 -2.960 1.00 91.75 219 VAL A N 1
ATOM 1814 C CA . VAL A 1 219 ? -1.975 3.185 -4.021 1.00 91.75 219 VAL A CA 1
ATOM 1815 C C . VAL A 1 219 ? -1.992 2.408 -5.321 1.00 91.75 219 VAL A C 1
ATOM 1817 O O . VAL A 1 219 ? -2.160 3.027 -6.368 1.00 91.75 219 VAL A O 1
ATOM 1820 N N . ILE A 1 220 ? -1.870 1.078 -5.285 1.00 93.69 220 ILE A N 1
ATOM 1821 C CA . ILE A 1 220 ? -1.892 0.242 -6.492 1.00 93.69 220 ILE A CA 1
ATOM 1822 C C . ILE A 1 220 ? -3.157 0.509 -7.316 1.00 93.69 220 ILE A C 1
ATOM 1824 O O . ILE A 1 220 ? -3.060 0.665 -8.530 1.00 93.69 220 ILE A O 1
ATOM 1828 N N . VAL A 1 221 ? -4.327 0.632 -6.679 1.00 91.44 221 VAL A N 1
ATOM 1829 C CA . VAL A 1 221 ? -5.604 0.899 -7.369 1.00 91.44 221 VAL A CA 1
ATOM 1830 C C . VAL A 1 221 ? -5.617 2.263 -8.067 1.00 91.44 221 VAL A C 1
ATOM 1832 O O . VAL A 1 221 ? -6.304 2.430 -9.080 1.00 91.44 221 VAL A O 1
ATOM 1835 N N . HIS A 1 222 ? -4.857 3.229 -7.554 1.00 90.94 222 HIS A N 1
ATOM 1836 C CA . HIS A 1 222 ? -4.784 4.583 -8.095 1.00 90.94 222 HIS A CA 1
ATOM 1837 C C . HIS A 1 222 ? -3.692 4.733 -9.161 1.00 90.94 222 HIS A C 1
ATOM 1839 O O . HIS A 1 222 ? -3.972 5.233 -10.250 1.00 90.94 222 HIS A O 1
ATOM 1845 N N . ILE A 1 223 ? -2.470 4.256 -8.906 1.00 91.94 223 ILE A N 1
ATOM 1846 C CA . ILE A 1 223 ? -1.332 4.466 -9.821 1.00 91.94 223 ILE A CA 1
ATOM 1847 C C . ILE A 1 223 ? -1.509 3.744 -11.156 1.00 91.94 223 ILE A C 1
ATOM 1849 O O . ILE A 1 223 ? -1.121 4.266 -12.194 1.00 91.94 223 ILE A O 1
ATOM 1853 N N . VAL A 1 224 ? -2.181 2.589 -11.166 1.00 90.00 224 VAL A N 1
ATOM 1854 C CA . VAL A 1 224 ? -2.493 1.848 -12.404 1.00 90.00 224 VAL A CA 1
ATOM 1855 C C . VAL A 1 224 ? -3.503 2.558 -13.309 1.00 90.00 224 VAL A C 1
ATOM 1857 O O . VAL A 1 224 ? -3.694 2.133 -14.448 1.00 90.00 224 VAL A O 1
ATOM 1860 N N . LYS A 1 225 ? -4.192 3.584 -12.795 1.00 89.56 225 LYS A N 1
ATOM 1861 C CA . LYS A 1 225 ? -5.156 4.408 -13.536 1.00 89.56 225 LYS A CA 1
ATOM 1862 C C . LYS A 1 225 ? -4.559 5.740 -13.978 1.00 89.56 225 LYS A C 1
ATOM 1864 O O . LYS A 1 225 ? -5.241 6.483 -14.681 1.00 89.56 225 LYS A O 1
ATOM 1869 N N . LEU A 1 226 ? -3.332 6.062 -13.561 1.00 85.94 226 LEU A N 1
ATOM 1870 C CA . LEU A 1 226 ? -2.688 7.295 -13.987 1.00 85.94 226 LEU A CA 1
ATOM 1871 C C . LEU A 1 226 ? -2.551 7.292 -15.513 1.00 85.94 226 LEU A C 1
ATOM 1873 O O . LEU A 1 226 ? -2.203 6.260 -16.097 1.00 85.94 226 LEU A O 1
ATOM 1877 N N . PRO A 1 227 ? -2.842 8.424 -16.173 1.00 73.19 227 PRO A N 1
ATOM 1878 C CA . PRO A 1 227 ? -2.609 8.534 -17.597 1.00 73.19 227 PRO A CA 1
ATOM 1879 C C . PRO A 1 227 ? -1.113 8.351 -17.833 1.00 73.19 227 PRO A C 1
ATOM 1881 O O . PRO A 1 227 ? -0.297 9.104 -17.299 1.00 73.19 227 PRO A O 1
ATOM 1884 N N . VAL A 1 228 ? -0.755 7.341 -18.627 1.00 66.62 228 VAL A N 1
ATOM 1885 C CA . VAL A 1 228 ? 0.624 7.185 -19.084 1.00 66.62 228 VAL A CA 1
ATOM 1886 C C . VAL A 1 228 ? 0.952 8.461 -19.844 1.00 66.62 228 VAL A C 1
ATOM 1888 O O . VAL A 1 228 ? 0.329 8.750 -20.871 1.00 66.62 228 VAL A O 1
ATOM 1891 N N . GLN A 1 229 ? 1.900 9.249 -19.335 1.00 58.28 229 GLN A N 1
ATOM 1892 C CA . GLN A 1 229 ? 2.474 10.313 -20.137 1.00 58.28 229 GLN A CA 1
ATOM 1893 C C . GLN A 1 229 ? 3.158 9.610 -21.303 1.00 58.28 229 GLN A C 1
ATOM 1895 O O . GLN A 1 229 ? 4.225 9.019 -21.147 1.00 58.28 229 GLN A O 1
ATOM 1900 N N . ASN A 1 230 ? 2.493 9.596 -22.460 1.00 44.53 230 ASN A N 1
ATOM 1901 C CA . ASN A 1 230 ? 3.039 9.067 -23.698 1.00 44.53 230 ASN A CA 1
ATOM 1902 C C . ASN A 1 230 ? 4.235 9.937 -24.085 1.00 44.53 230 ASN A C 1
ATOM 1904 O O . ASN A 1 230 ? 4.140 10.828 -24.930 1.00 44.53 230 ASN A O 1
ATOM 1908 N N . ARG A 1 231 ? 5.389 9.680 -23.472 1.00 47.88 231 ARG A N 1
ATOM 1909 C CA . ARG A 1 231 ? 6.656 10.105 -24.033 1.00 47.88 231 ARG A CA 1
ATOM 1910 C C . ARG A 1 231 ? 6.773 9.354 -25.347 1.00 47.88 231 ARG A C 1
ATOM 1912 O O . ARG A 1 231 ? 6.791 8.123 -25.372 1.00 47.88 231 ARG A O 1
ATOM 1919 N N . ARG A 1 232 ? 6.810 10.098 -26.456 1.00 43.94 232 ARG A N 1
ATOM 1920 C CA . ARG A 1 232 ? 7.311 9.557 -27.721 1.00 43.94 232 ARG A CA 1
ATOM 1921 C C . ARG A 1 232 ? 8.632 8.891 -27.370 1.00 43.94 232 ARG A C 1
ATOM 1923 O O . ARG A 1 232 ? 9.518 9.573 -26.863 1.00 43.94 232 ARG A O 1
ATOM 1930 N N . ILE A 1 233 ? 8.719 7.575 -27.544 1.00 46.88 233 ILE A N 1
ATOM 1931 C CA . ILE A 1 233 ? 9.938 6.821 -27.268 1.00 46.88 233 ILE A CA 1
ATOM 1932 C C . ILE A 1 233 ? 11.032 7.497 -28.091 1.00 46.88 233 ILE A C 1
ATOM 1934 O O . ILE A 1 233 ? 11.044 7.383 -29.317 1.00 46.88 233 ILE A O 1
ATOM 1938 N N . HIS A 1 234 ? 11.908 8.258 -27.439 1.00 50.88 234 HIS A N 1
ATOM 1939 C CA . HIS A 1 234 ? 13.076 8.796 -28.103 1.00 50.88 234 HIS A CA 1
ATOM 1940 C C . HIS A 1 234 ? 14.054 7.633 -28.198 1.00 50.88 234 HIS A C 1
ATOM 1942 O O . HIS A 1 234 ? 14.805 7.337 -27.271 1.00 50.88 234 HIS A O 1
ATOM 1948 N N . VAL A 1 235 ? 13.930 6.867 -29.281 1.00 54.88 235 VAL A N 1
ATOM 1949 C CA . VAL A 1 235 ? 14.848 5.774 -29.568 1.00 54.88 235 VAL A CA 1
ATOM 1950 C C . VAL A 1 235 ? 16.182 6.426 -29.905 1.00 54.88 235 VAL A C 1
ATOM 1952 O O . VAL A 1 235 ? 16.349 6.960 -30.996 1.00 54.88 235 VAL A O 1
ATOM 1955 N N . SER A 1 236 ? 17.112 6.424 -28.954 1.00 60.97 236 SER A N 1
ATOM 1956 C CA . SER A 1 236 ? 18.453 6.938 -29.203 1.00 60.97 236 SER A CA 1
ATOM 1957 C C . SER A 1 236 ? 19.149 6.091 -30.268 1.00 60.97 236 SER A C 1
ATOM 1959 O O . SER A 1 236 ? 18.994 4.862 -30.307 1.00 60.97 236 SER A O 1
ATOM 1961 N N . ASP A 1 237 ? 19.989 6.726 -31.085 1.00 65.06 237 ASP A N 1
ATOM 1962 C CA . ASP A 1 237 ? 20.784 6.038 -32.108 1.00 65.06 237 ASP A CA 1
ATOM 1963 C C . ASP A 1 237 ? 21.617 4.896 -31.512 1.00 65.06 237 ASP A C 1
ATOM 1965 O O . ASP A 1 237 ? 21.805 3.855 -32.137 1.00 65.06 237 ASP A O 1
ATOM 1969 N N . SER A 1 238 ? 22.041 5.018 -30.252 1.00 72.25 238 SER A N 1
ATOM 1970 C CA . SER A 1 238 ? 22.764 3.963 -29.536 1.00 72.25 238 SER A CA 1
ATOM 1971 C C . SER A 1 238 ? 21.936 2.684 -29.331 1.00 72.25 238 SER A C 1
ATOM 1973 O O . SER A 1 238 ? 22.461 1.576 -29.493 1.00 72.25 238 SER A O 1
ATOM 1975 N N . ILE A 1 239 ? 20.637 2.801 -29.027 1.00 73.12 239 ILE A N 1
ATOM 1976 C CA . ILE A 1 239 ? 19.725 1.655 -28.881 1.00 73.12 239 ILE A CA 1
ATOM 1977 C C . ILE A 1 239 ? 19.474 1.013 -30.249 1.00 73.12 239 ILE A C 1
ATOM 1979 O O . ILE A 1 239 ? 19.538 -0.218 -30.363 1.00 73.12 239 ILE A O 1
ATOM 1983 N N . VAL A 1 240 ? 19.259 1.830 -31.288 1.00 73.88 240 VAL A N 1
ATOM 1984 C CA . VAL A 1 240 ? 19.115 1.355 -32.676 1.00 73.88 240 VAL A CA 1
ATOM 1985 C C . VAL A 1 240 ? 20.362 0.586 -33.100 1.00 73.88 240 VAL A C 1
ATOM 1987 O O . VAL A 1 240 ? 20.261 -0.559 -33.538 1.00 73.88 240 VAL A O 1
ATOM 1990 N N . MET A 1 241 ? 21.548 1.155 -32.884 1.00 74.62 241 MET A N 1
ATOM 1991 C CA . MET A 1 241 ? 22.826 0.550 -33.257 1.00 74.62 241 MET A CA 1
ATOM 1992 C C . MET A 1 241 ? 23.092 -0.759 -32.512 1.00 74.62 241 MET A C 1
ATOM 1994 O O . MET A 1 241 ? 23.539 -1.737 -33.121 1.00 74.62 241 MET A O 1
ATOM 1998 N N . LYS A 1 242 ? 22.755 -0.845 -31.217 1.00 80.06 242 LYS A N 1
ATOM 1999 C CA . LYS A 1 242 ? 22.882 -2.094 -30.445 1.00 80.06 242 LYS A CA 1
ATOM 2000 C C . LYS A 1 242 ? 21.963 -3.189 -30.992 1.00 80.06 242 LYS A C 1
ATOM 2002 O O . LYS A 1 242 ? 22.403 -4.330 -31.166 1.00 80.06 242 LYS A O 1
ATOM 2007 N N . LYS A 1 243 ? 20.706 -2.856 -31.304 1.00 81.44 243 LYS A N 1
ATOM 2008 C CA . LYS A 1 243 ? 19.749 -3.802 -31.904 1.00 81.44 243 LYS A CA 1
ATOM 2009 C C . LYS A 1 243 ? 20.169 -4.211 -33.318 1.00 81.44 243 LYS A C 1
ATOM 2011 O O . LYS A 1 243 ? 20.177 -5.406 -33.609 1.00 81.44 243 LYS A O 1
ATOM 2016 N N . MET A 1 244 ? 20.620 -3.271 -34.148 1.00 84.19 244 MET A N 1
ATOM 2017 C CA . MET A 1 244 ? 21.144 -3.538 -35.495 1.00 84.19 244 MET A CA 1
ATOM 2018 C C . MET A 1 244 ? 22.382 -4.435 -35.465 1.00 84.19 244 MET A C 1
ATOM 2020 O O . MET A 1 244 ? 22.483 -5.375 -36.250 1.00 84.19 244 MET A O 1
ATOM 2024 N N . THR A 1 245 ? 23.283 -4.232 -34.504 1.00 86.06 245 THR A N 1
ATOM 2025 C CA . THR A 1 245 ? 24.453 -5.104 -34.316 1.00 86.06 245 THR A CA 1
ATOM 2026 C C . THR A 1 245 ? 24.035 -6.535 -33.967 1.00 86.06 245 THR A C 1
ATOM 2028 O O . THR A 1 245 ? 24.588 -7.491 -34.513 1.00 86.06 245 THR A O 1
ATOM 2031 N N . GLY A 1 246 ? 23.028 -6.698 -33.100 1.00 86.12 246 GLY A N 1
ATOM 2032 C CA . GLY A 1 246 ? 22.437 -8.003 -32.788 1.00 86.12 246 GLY A CA 1
ATOM 2033 C C . GLY A 1 246 ? 21.823 -8.682 -34.017 1.00 86.12 246 GLY A C 1
ATOM 2034 O O . GLY A 1 246 ? 22.114 -9.846 -34.285 1.00 86.12 246 GLY A O 1
ATOM 2035 N N . ILE A 1 247 ? 21.056 -7.937 -34.820 1.00 88.31 247 ILE A N 1
ATOM 2036 C CA . ILE A 1 247 ? 20.474 -8.428 -36.081 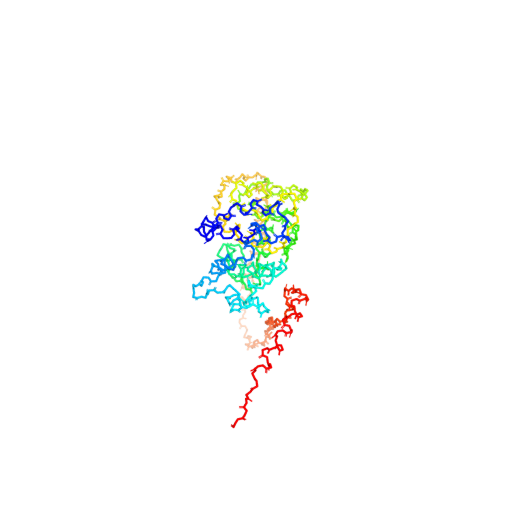1.00 88.31 247 ILE A CA 1
ATOM 2037 C C . ILE A 1 247 ? 21.575 -8.865 -37.057 1.00 88.31 247 ILE A C 1
ATOM 2039 O O . ILE A 1 247 ? 21.476 -9.930 -37.666 1.00 88.31 247 ILE A O 1
ATOM 2043 N N . CYS A 1 248 ? 22.652 -8.088 -37.187 1.00 86.06 248 CYS A N 1
ATOM 2044 C CA . CYS A 1 248 ? 23.786 -8.437 -38.041 1.00 86.06 248 CYS A CA 1
ATOM 2045 C C . CYS A 1 248 ? 24.490 -9.726 -37.592 1.00 86.06 248 CYS A C 1
ATOM 2047 O O . CYS A 1 248 ? 24.883 -10.526 -38.443 1.00 86.06 248 CYS A O 1
ATOM 2049 N N . LYS A 1 249 ? 24.628 -9.963 -36.279 1.00 89.62 249 LYS A N 1
ATOM 2050 C CA . LYS A 1 249 ? 25.171 -11.227 -35.749 1.00 89.62 249 LYS A CA 1
ATOM 2051 C C . LYS A 1 249 ? 24.265 -12.411 -36.093 1.00 89.62 249 LYS A C 1
ATOM 2053 O O . LYS A 1 249 ? 24.744 -13.371 -36.691 1.00 89.62 249 LYS A O 1
ATOM 2058 N N . LEU A 1 250 ? 22.960 -12.290 -35.846 1.00 89.12 250 LEU A N 1
ATOM 2059 C CA . LEU A 1 250 ? 21.983 -13.335 -36.180 1.00 89.12 250 LEU A CA 1
ATOM 2060 C C . LEU A 1 250 ? 21.959 -13.650 -37.683 1.00 89.12 250 LEU A C 1
ATOM 2062 O O . LEU A 1 250 ? 21.931 -14.814 -38.073 1.00 89.12 250 LEU A O 1
ATOM 2066 N N . LYS A 1 251 ? 22.053 -12.637 -38.556 1.00 90.56 251 LYS A N 1
ATOM 2067 C CA . LYS A 1 251 ? 22.159 -12.854 -40.011 1.00 90.56 251 LYS A CA 1
ATOM 2068 C C . LYS A 1 251 ? 23.406 -13.661 -40.391 1.00 90.56 251 LYS A C 1
ATOM 2070 O O . LYS A 1 251 ? 23.330 -14.532 -41.262 1.00 90.56 251 LYS A O 1
ATOM 2075 N N . LYS A 1 252 ? 24.550 -13.403 -39.745 1.00 90.81 252 LYS A N 1
ATOM 2076 C CA . LYS A 1 252 ? 25.784 -14.179 -39.967 1.00 90.81 252 LYS A CA 1
ATOM 2077 C C . LYS A 1 252 ? 25.622 -15.630 -39.511 1.00 90.81 252 LYS A C 1
ATOM 2079 O O . LYS A 1 252 ? 26.017 -16.529 -40.252 1.00 90.81 252 LYS A O 1
ATOM 2084 N N . GLU A 1 253 ? 25.000 -15.856 -38.357 1.00 90.69 253 GLU A N 1
ATOM 2085 C CA . GLU A 1 253 ? 24.697 -17.200 -37.845 1.00 90.69 253 GLU A CA 1
ATOM 2086 C C . GLU A 1 253 ? 23.767 -17.969 -38.792 1.00 90.69 253 GLU A C 1
ATOM 2088 O O . GLU A 1 253 ? 24.098 -19.081 -39.200 1.00 90.69 253 GLU A O 1
ATOM 2093 N N . ILE A 1 254 ? 22.674 -17.349 -39.253 1.00 91.31 254 ILE A N 1
ATOM 2094 C CA . ILE A 1 254 ? 21.758 -17.945 -40.243 1.00 91.31 254 ILE A CA 1
ATOM 2095 C C . ILE A 1 254 ? 22.506 -18.313 -41.530 1.00 91.31 254 ILE A C 1
ATOM 2097 O O . ILE A 1 254 ? 22.321 -19.398 -42.076 1.00 91.31 254 ILE A O 1
ATOM 2101 N N . THR A 1 255 ? 23.401 -17.444 -42.006 1.00 91.12 255 THR A N 1
ATOM 2102 C CA . THR A 1 255 ? 24.192 -17.715 -43.218 1.00 91.12 255 THR A CA 1
ATOM 2103 C C . THR A 1 255 ? 25.128 -18.913 -43.024 1.00 91.12 255 THR A C 1
ATOM 2105 O O . THR A 1 255 ? 25.279 -19.737 -43.928 1.00 91.12 255 THR A O 1
ATOM 2108 N N . GLN A 1 256 ? 25.749 -19.045 -41.848 1.00 90.69 256 GLN A N 1
ATOM 2109 C CA . GLN A 1 256 ? 26.579 -20.207 -41.519 1.00 90.69 256 GLN A CA 1
ATOM 2110 C C . GLN A 1 256 ? 25.755 -21.494 -41.417 1.00 90.69 256 GLN A C 1
ATOM 2112 O O . GLN A 1 256 ? 26.184 -22.527 -41.934 1.00 90.69 256 GLN A O 1
ATOM 2117 N N . ILE A 1 257 ? 24.572 -21.432 -40.802 1.00 92.00 257 ILE A N 1
ATOM 2118 C CA . ILE A 1 257 ? 23.645 -22.565 -40.718 1.00 92.00 257 ILE A CA 1
ATOM 2119 C C . ILE A 1 257 ? 23.217 -22.997 -42.123 1.00 92.00 257 ILE A C 1
ATOM 2121 O O . ILE A 1 257 ? 23.359 -24.169 -42.451 1.00 92.00 257 ILE A O 1
ATOM 2125 N N . ASN A 1 258 ? 22.824 -22.067 -42.996 1.00 90.38 258 ASN A N 1
ATOM 2126 C CA . ASN A 1 258 ? 22.456 -22.381 -44.380 1.00 90.38 258 ASN A CA 1
ATOM 2127 C C . ASN A 1 258 ? 23.600 -23.053 -45.153 1.00 90.38 258 ASN A C 1
ATOM 2129 O O . ASN A 1 258 ? 23.372 -24.032 -45.863 1.00 90.38 258 ASN A O 1
ATOM 2133 N N . LYS A 1 259 ? 24.848 -22.595 -44.978 1.00 90.94 259 LYS A N 1
ATOM 2134 C CA . LYS A 1 259 ? 26.020 -23.270 -45.567 1.00 90.94 259 LYS A CA 1
ATOM 2135 C C . LYS A 1 259 ? 26.167 -24.706 -45.059 1.00 90.94 259 LYS A C 1
ATOM 2137 O O . LYS A 1 259 ? 26.436 -25.603 -45.856 1.00 90.94 259 LYS A O 1
ATOM 2142 N N . ARG A 1 260 ? 25.972 -24.935 -43.755 1.00 88.25 260 ARG A N 1
ATOM 2143 C CA . ARG A 1 260 ? 26.010 -26.281 -43.158 1.00 88.25 260 ARG A CA 1
ATOM 2144 C C . ARG A 1 260 ? 24.880 -27.159 -43.689 1.00 88.25 260 ARG A C 1
ATOM 2146 O O . ARG A 1 260 ? 25.156 -28.279 -44.101 1.00 88.25 260 ARG A O 1
ATOM 2153 N N . CYS A 1 261 ? 23.653 -26.645 -43.757 1.00 90.56 261 CYS A N 1
ATOM 2154 C CA . CYS A 1 261 ? 22.502 -27.356 -44.314 1.00 90.56 261 CYS A CA 1
ATOM 2155 C C . CYS A 1 261 ? 22.724 -27.740 -45.781 1.00 90.56 261 CYS A C 1
ATOM 2157 O O . CYS A 1 261 ? 22.479 -28.884 -46.145 1.00 90.56 261 CYS A O 1
ATOM 2159 N N . ASN A 1 262 ? 23.258 -26.836 -46.606 1.00 88.56 262 ASN A N 1
ATOM 2160 C CA . ASN A 1 262 ? 23.564 -27.135 -48.007 1.00 88.56 262 ASN A CA 1
ATOM 2161 C C . ASN A 1 262 ? 24.645 -28.212 -48.143 1.00 88.56 262 ASN A C 1
ATOM 2163 O O . ASN A 1 262 ? 24.515 -29.109 -48.975 1.00 88.56 262 ASN A O 1
ATOM 2167 N N . LYS A 1 263 ? 25.690 -28.164 -47.306 1.00 89.81 263 LYS A N 1
ATOM 2168 C CA . LYS A 1 263 ? 26.723 -29.207 -47.278 1.00 89.81 263 LYS A CA 1
ATOM 2169 C C . LYS A 1 263 ? 26.128 -30.563 -46.891 1.00 89.81 263 LYS A C 1
ATOM 2171 O O . LYS A 1 263 ? 26.356 -31.541 -47.593 1.00 89.81 263 LYS A O 1
ATOM 2176 N N . LEU A 1 264 ? 25.309 -30.594 -45.839 1.00 89.62 264 LEU A N 1
ATOM 2177 C CA . LEU A 1 264 ? 24.634 -31.808 -45.386 1.00 89.62 264 LEU A CA 1
ATOM 2178 C C . LEU A 1 264 ? 23.693 -32.364 -46.465 1.00 89.62 264 LEU A C 1
ATOM 2180 O O . LEU A 1 264 ? 23.675 -33.562 -46.715 1.00 89.62 264 LEU A O 1
ATOM 2184 N N . ASN A 1 265 ? 22.949 -31.493 -47.150 1.00 89.25 265 ASN A N 1
ATOM 2185 C CA . ASN A 1 265 ? 22.057 -31.883 -48.239 1.00 89.25 265 ASN A CA 1
ATOM 2186 C C . ASN A 1 265 ? 22.837 -32.499 -49.412 1.00 89.25 265 ASN A C 1
ATOM 2188 O O . ASN A 1 265 ? 22.425 -33.508 -49.979 1.00 89.25 265 ASN A O 1
ATOM 2192 N N . ASN A 1 266 ? 24.004 -31.943 -49.744 1.00 86.62 266 ASN A N 1
ATOM 2193 C CA . ASN A 1 266 ? 24.887 -32.509 -50.764 1.00 86.62 266 ASN A CA 1
ATOM 2194 C C . ASN A 1 266 ? 25.443 -33.878 -50.352 1.00 86.62 266 ASN A C 1
ATOM 2196 O O . ASN A 1 266 ? 25.482 -34.788 -51.180 1.00 86.62 266 ASN A O 1
ATOM 2200 N N . GLU A 1 267 ? 25.822 -34.048 -49.084 1.00 86.62 267 GLU A N 1
ATOM 2201 C CA . GLU A 1 267 ? 26.264 -35.336 -48.536 1.00 86.62 267 GLU A CA 1
ATOM 2202 C C . GLU A 1 267 ? 25.132 -36.375 -48.569 1.00 86.62 267 GLU A C 1
ATOM 2204 O O . GLU A 1 267 ? 25.331 -37.481 -49.068 1.00 86.62 267 GLU A O 1
ATOM 2209 N N . VAL A 1 268 ? 23.918 -36.016 -48.142 1.00 85.81 268 VAL A N 1
ATOM 2210 C CA . VAL A 1 268 ? 22.734 -36.891 -48.223 1.00 85.81 268 VAL A CA 1
ATOM 2211 C C . VAL A 1 268 ? 22.422 -37.268 -49.671 1.00 85.81 268 VAL A C 1
ATOM 2213 O O . VAL A 1 268 ? 22.162 -38.436 -49.955 1.00 85.81 268 VAL A O 1
ATOM 2216 N N . ASN A 1 269 ? 22.498 -36.322 -50.608 1.00 81.75 269 ASN A N 1
ATOM 2217 C CA . ASN A 1 269 ? 22.289 -36.596 -52.030 1.00 81.75 269 ASN A CA 1
ATOM 2218 C C . ASN A 1 269 ? 23.365 -37.528 -52.608 1.00 81.75 269 ASN A C 1
ATOM 2220 O O . ASN A 1 269 ? 23.042 -38.412 -53.404 1.00 81.75 269 ASN A O 1
ATOM 2224 N N . MET A 1 270 ? 24.624 -37.374 -52.192 1.00 83.19 270 MET A N 1
ATOM 2225 C CA . MET A 1 270 ? 25.716 -38.298 -52.523 1.00 83.19 270 MET A CA 1
ATOM 2226 C C . MET A 1 270 ? 25.434 -39.706 -51.991 1.00 83.19 270 MET A C 1
ATOM 2228 O O . MET A 1 270 ? 25.437 -40.661 -52.767 1.00 83.19 270 MET A O 1
ATOM 2232 N N . TYR A 1 271 ? 25.109 -39.843 -50.703 1.00 76.44 271 TYR A N 1
ATOM 2233 C CA . TYR A 1 271 ? 24.776 -41.141 -50.112 1.00 76.44 271 TYR A CA 1
ATOM 2234 C C . TYR A 1 271 ? 23.530 -41.766 -50.746 1.00 76.44 271 TYR A C 1
ATOM 2236 O O . TYR A 1 271 ? 23.529 -42.960 -51.028 1.00 76.44 271 TYR A O 1
ATOM 2244 N N . SER A 1 272 ? 22.495 -40.979 -51.053 1.00 75.44 272 SER A N 1
ATOM 2245 C CA . SER A 1 272 ? 21.296 -41.458 -51.753 1.00 75.44 272 SER A CA 1
ATOM 2246 C C . SER A 1 272 ? 21.633 -42.022 -53.136 1.00 75.44 272 SER A C 1
ATOM 2248 O O . SER A 1 272 ? 21.129 -43.084 -53.503 1.00 75.44 272 SER A O 1
ATOM 2250 N N . LYS A 1 273 ? 22.526 -41.365 -53.889 1.00 75.50 273 LYS A N 1
ATOM 2251 C CA . LYS A 1 273 ? 23.012 -41.872 -55.183 1.00 75.50 273 LYS A CA 1
ATOM 2252 C C . LYS A 1 273 ? 23.801 -43.174 -55.029 1.00 75.50 273 LYS A C 1
ATOM 2254 O O . LYS A 1 273 ? 23.552 -44.100 -55.790 1.00 75.50 273 LYS A O 1
ATOM 2259 N N . ILE A 1 274 ? 24.681 -43.263 -54.029 1.00 71.88 274 ILE A N 1
ATOM 2260 C CA . ILE A 1 274 ? 25.471 -44.474 -53.730 1.00 71.88 274 ILE A CA 1
ATOM 2261 C C . ILE A 1 274 ? 24.571 -45.645 -53.302 1.00 71.88 274 ILE A C 1
ATOM 2263 O O . ILE A 1 274 ? 24.806 -46.789 -53.682 1.00 71.88 274 ILE A O 1
ATOM 2267 N N . ILE A 1 275 ? 23.521 -45.378 -52.522 1.00 65.62 275 ILE A N 1
ATOM 2268 C CA . ILE A 1 275 ? 22.555 -46.399 -52.095 1.00 65.62 275 ILE A CA 1
ATOM 2269 C C . ILE A 1 275 ? 21.717 -46.884 -53.286 1.00 65.62 275 ILE A C 1
ATOM 2271 O O . ILE A 1 275 ? 21.457 -48.079 -53.393 1.00 65.62 275 ILE A O 1
ATOM 2275 N N . LYS A 1 276 ? 21.335 -45.988 -54.206 1.00 62.81 276 LYS A N 1
ATOM 2276 C CA . LYS A 1 276 ? 20.586 -46.340 -55.426 1.00 62.81 276 LYS A CA 1
ATOM 2277 C C . LYS A 1 276 ? 21.411 -47.120 -56.459 1.00 62.81 276 LYS A C 1
ATOM 2279 O O . LYS A 1 276 ? 20.812 -47.781 -57.299 1.00 62.81 276 LYS A O 1
ATOM 2284 N N . SER A 1 277 ? 22.744 -47.046 -56.420 1.00 58.56 277 SER A N 1
ATOM 2285 C CA . SER A 1 277 ? 23.640 -47.731 -57.365 1.00 58.56 277 SER A CA 1
ATOM 2286 C C . SER A 1 277 ? 24.208 -49.064 -56.863 1.00 58.56 277 SER A C 1
ATOM 2288 O O . SER A 1 277 ? 24.927 -49.732 -57.606 1.00 58.56 277 SER A O 1
ATOM 2290 N N . ARG A 1 278 ? 23.891 -49.496 -55.635 1.00 49.81 278 ARG A N 1
ATOM 2291 C CA . ARG A 1 278 ? 24.204 -50.860 -55.183 1.00 49.81 278 ARG A CA 1
ATOM 2292 C C . ARG A 1 278 ? 23.193 -51.861 -55.764 1.00 49.81 278 ARG A C 1
ATOM 2294 O O . ARG A 1 278 ? 21.995 -51.583 -55.710 1.00 49.81 278 ARG A O 1
ATOM 2301 N N . PRO A 1 279 ? 23.625 -53.041 -56.252 1.00 47.97 279 PRO A N 1
ATOM 2302 C CA . PRO A 1 279 ? 22.696 -54.135 -56.515 1.00 47.97 279 PRO A CA 1
ATOM 2303 C C . PRO A 1 279 ? 21.973 -54.487 -55.209 1.00 47.97 279 PRO A C 1
ATOM 2305 O O . PRO A 1 279 ? 22.602 -54.551 -54.151 1.00 47.97 279 PRO A O 1
ATOM 2308 N N . GLN A 1 280 ? 20.651 -54.666 -55.279 1.00 47.31 280 GLN A N 1
ATOM 2309 C CA . GLN A 1 280 ? 19.815 -55.064 -54.146 1.00 47.31 280 GLN A CA 1
ATOM 2310 C C . GLN A 1 280 ? 20.229 -56.460 -53.660 1.00 47.31 280 GLN A C 1
ATOM 2312 O O . GLN A 1 280 ? 19.652 -57.467 -54.059 1.00 47.31 280 GLN A O 1
ATOM 2317 N N . SER A 1 281 ? 21.228 -56.534 -52.782 1.00 47.06 281 SER A N 1
ATOM 2318 C CA . SER A 1 281 ? 21.424 -57.701 -51.938 1.00 47.06 281 SER A CA 1
ATOM 2319 C C . SER A 1 281 ? 20.505 -57.571 -50.728 1.00 47.06 281 SER A C 1
ATOM 2321 O O . SER A 1 281 ? 20.507 -56.582 -49.994 1.00 47.06 281 SER A O 1
ATOM 2323 N N . VAL A 1 282 ? 19.650 -58.578 -50.590 1.00 49.94 282 VAL A N 1
ATOM 2324 C CA . VAL A 1 282 ? 18.690 -58.769 -49.509 1.00 49.94 282 VAL A CA 1
ATOM 2325 C C . VAL A 1 282 ? 19.429 -58.708 -48.173 1.00 49.94 282 VAL A C 1
ATOM 2327 O O . VAL A 1 282 ? 20.118 -59.649 -47.796 1.00 49.94 282 VAL A O 1
ATOM 2330 N N . ILE A 1 283 ? 19.283 -57.600 -47.449 1.00 46.34 283 ILE A N 1
ATOM 2331 C CA . ILE A 1 283 ? 19.658 -57.522 -46.037 1.00 46.34 283 ILE A CA 1
ATOM 2332 C C . ILE A 1 283 ? 18.363 -57.635 -45.241 1.00 46.34 283 ILE A C 1
ATOM 2334 O O . ILE A 1 283 ? 17.462 -56.798 -45.341 1.00 46.34 283 ILE A O 1
ATOM 2338 N N . MET A 1 284 ? 18.257 -58.746 -44.515 1.00 43.25 284 MET A N 1
ATOM 2339 C CA . MET A 1 284 ? 17.115 -59.118 -43.693 1.00 43.25 284 MET A CA 1
ATOM 2340 C C . MET A 1 284 ? 16.792 -58.028 -42.666 1.00 43.25 284 MET A C 1
ATOM 2342 O O . MET A 1 284 ? 17.676 -57.439 -42.047 1.00 43.25 284 MET A O 1
ATOM 2346 N N . LYS A 1 285 ? 15.492 -57.787 -42.468 1.00 42.66 285 LYS A N 1
ATOM 2347 C CA . LYS A 1 285 ? 14.961 -56.953 -41.387 1.00 42.66 285 LYS A CA 1
ATOM 2348 C C . LYS A 1 285 ? 15.278 -57.598 -40.035 1.00 42.66 285 LYS A C 1
ATOM 2350 O O . LYS A 1 285 ? 14.469 -58.370 -39.526 1.00 42.66 285 LYS A O 1
ATOM 2355 N N . GLU A 1 286 ? 16.393 -57.238 -39.414 1.00 45.31 286 GLU A N 1
ATOM 2356 C CA . GLU A 1 286 ? 16.492 -57.352 -37.962 1.00 45.31 286 GLU A CA 1
ATOM 2357 C C . GLU A 1 286 ? 15.751 -56.181 -37.313 1.00 45.31 286 GLU A C 1
ATOM 2359 O O . GLU A 1 286 ? 15.939 -55.010 -37.650 1.00 45.31 286 GLU A O 1
ATOM 2364 N N . ARG A 1 287 ? 14.830 -56.516 -36.406 1.00 47.16 287 ARG A N 1
ATOM 2365 C CA . ARG A 1 287 ? 14.055 -55.539 -35.640 1.00 47.16 287 ARG A CA 1
ATOM 2366 C C . ARG A 1 287 ? 15.005 -54.715 -34.762 1.00 47.16 287 ARG A C 1
ATOM 2368 O O . ARG A 1 287 ? 15.826 -55.309 -34.062 1.00 47.16 287 ARG A O 1
ATOM 2375 N N . PRO A 1 288 ? 14.853 -53.383 -34.695 1.00 48.72 288 PRO A N 1
ATOM 2376 C CA . PRO A 1 288 ? 15.610 -52.592 -33.738 1.00 48.72 288 PRO A CA 1
ATOM 2377 C C . PRO A 1 288 ? 15.230 -53.010 -32.310 1.00 48.72 288 PRO A C 1
ATOM 2379 O O . PRO A 1 288 ? 14.051 -53.016 -31.939 1.00 48.72 288 PRO A O 1
ATOM 2382 N N . LYS A 1 289 ? 16.234 -53.367 -31.501 1.00 48.16 289 LYS A N 1
ATOM 2383 C CA . LYS A 1 289 ? 16.076 -53.530 -30.051 1.00 48.16 289 LYS A CA 1
ATOM 2384 C C . LYS A 1 289 ? 15.680 -52.174 -29.459 1.00 48.16 289 LYS A C 1
ATOM 2386 O O . LYS A 1 289 ? 16.340 -51.167 -29.704 1.00 48.16 289 LYS A O 1
ATOM 2391 N N . ARG A 1 290 ? 14.572 -52.158 -28.711 1.00 42.09 290 ARG A N 1
ATOM 2392 C CA . ARG A 1 290 ? 14.056 -50.982 -27.995 1.00 42.09 290 ARG A CA 1
ATOM 2393 C C . ARG A 1 290 ? 15.138 -50.417 -27.072 1.00 42.09 290 ARG A C 1
ATOM 2395 O O . ARG A 1 290 ? 15.634 -51.131 -26.208 1.00 42.09 290 ARG A O 1
ATOM 2402 N N . ILE A 1 291 ? 15.447 -49.134 -27.230 1.00 42.12 291 ILE A N 1
ATOM 2403 C CA . ILE A 1 291 ? 16.188 -48.354 -26.236 1.00 42.12 291 ILE A CA 1
ATOM 2404 C C . ILE A 1 291 ? 15.168 -47.913 -25.170 1.00 42.12 291 ILE A C 1
ATOM 2406 O O . ILE A 1 291 ? 14.104 -47.416 -25.555 1.00 42.12 291 ILE A O 1
ATOM 2410 N N . PRO A 1 292 ? 15.423 -48.096 -23.861 1.00 37.34 292 PRO A N 1
ATOM 2411 C CA . PRO A 1 292 ? 14.505 -47.645 -22.823 1.00 37.34 292 PRO A CA 1
ATOM 2412 C C . PRO A 1 292 ? 14.449 -46.117 -22.806 1.00 37.34 292 PRO A C 1
ATOM 2414 O O . PRO A 1 292 ? 15.472 -45.441 -22.708 1.00 37.34 292 PRO A O 1
ATOM 2417 N N . THR A 1 293 ? 13.243 -45.570 -22.900 1.00 39.56 293 THR A N 1
ATOM 2418 C CA . THR A 1 293 ? 12.977 -44.152 -22.672 1.00 39.56 293 THR A CA 1
ATOM 2419 C C . THR A 1 293 ? 13.158 -43.880 -21.181 1.00 39.56 293 THR A C 1
ATOM 2421 O O . THR A 1 293 ? 12.392 -44.387 -20.364 1.00 39.56 293 THR A O 1
ATOM 2424 N N . VAL A 1 294 ? 14.190 -43.120 -20.814 1.00 39.34 294 VAL A N 1
ATOM 2425 C CA . VAL A 1 294 ? 14.362 -42.619 -19.447 1.00 39.34 294 VAL A CA 1
ATOM 2426 C C . VAL A 1 294 ? 13.225 -41.636 -19.173 1.00 39.34 294 VAL A C 1
ATOM 2428 O O . VAL A 1 294 ? 13.153 -40.564 -19.773 1.00 39.34 294 VAL A O 1
ATOM 2431 N N . LEU A 1 295 ? 12.305 -42.052 -18.305 1.00 40.75 295 LEU A N 1
ATOM 2432 C CA . LEU A 1 295 ? 11.284 -41.216 -17.686 1.00 40.75 295 LEU A CA 1
ATOM 2433 C C . LEU A 1 295 ? 11.987 -40.115 -16.882 1.00 40.75 295 LEU A C 1
ATOM 2435 O O . LEU A 1 295 ? 12.672 -40.410 -15.908 1.00 40.75 295 LEU A O 1
ATOM 2439 N N . SER A 1 296 ? 11.829 -38.855 -17.285 1.00 37.94 296 SER A N 1
ATOM 2440 C CA . SER A 1 296 ? 12.195 -37.720 -16.439 1.00 37.94 296 SER A CA 1
ATOM 2441 C C . SER A 1 296 ? 11.123 -37.528 -15.368 1.00 37.94 296 SER A C 1
ATOM 2443 O O . SER A 1 296 ? 9.940 -37.382 -15.680 1.00 37.94 296 SER A O 1
ATOM 2445 N N . GLU A 1 297 ? 11.574 -37.553 -14.122 1.00 38.09 297 GLU A N 1
ATOM 2446 C CA . GLU A 1 297 ? 10.806 -37.505 -12.886 1.00 38.09 297 GLU A CA 1
ATOM 2447 C C . GLU A 1 297 ? 9.897 -36.272 -12.774 1.00 38.09 297 GLU A C 1
ATOM 2449 O O . GLU A 1 297 ? 10.249 -35.146 -13.129 1.00 38.09 297 GLU A O 1
ATOM 2454 N N . ILE A 1 298 ? 8.703 -36.514 -12.241 1.00 47.66 298 ILE A N 1
ATOM 2455 C CA . ILE A 1 298 ? 7.742 -35.502 -11.807 1.00 47.66 298 ILE A CA 1
ATOM 2456 C C . ILE A 1 298 ? 8.303 -34.843 -10.532 1.00 47.66 298 ILE A C 1
ATOM 2458 O O . ILE A 1 298 ? 8.632 -35.574 -9.595 1.00 47.66 298 ILE A O 1
ATOM 2462 N N . PRO A 1 299 ? 8.380 -33.503 -10.420 1.00 40.31 299 PRO A N 1
ATOM 2463 C CA . PRO A 1 299 ? 8.757 -32.867 -9.160 1.00 40.31 299 PRO A CA 1
ATOM 2464 C C . PRO A 1 299 ? 7.650 -33.068 -8.111 1.00 40.31 299 PRO A C 1
ATOM 2466 O O . PRO A 1 299 ? 6.465 -32.946 -8.448 1.00 40.31 299 PRO A O 1
ATOM 2469 N N . PRO A 1 300 ? 7.985 -33.327 -6.835 1.00 40.53 300 PRO A N 1
ATOM 2470 C CA . PRO A 1 300 ? 6.982 -33.491 -5.795 1.00 40.53 300 PRO A CA 1
ATOM 2471 C C . PRO A 1 300 ? 6.241 -32.175 -5.516 1.00 40.53 300 PRO A C 1
ATOM 2473 O O . PRO A 1 300 ? 6.815 -31.084 -5.503 1.00 40.53 300 PRO A O 1
ATOM 2476 N N . LYS A 1 301 ? 4.934 -32.307 -5.265 1.00 38.47 301 LYS A N 1
ATOM 2477 C CA . LYS A 1 301 ? 4.066 -31.260 -4.711 1.00 38.47 301 LYS A CA 1
ATOM 2478 C C . LYS A 1 301 ? 4.570 -30.809 -3.325 1.00 38.47 301 LYS A C 1
ATOM 2480 O O . LYS A 1 301 ? 5.102 -31.632 -2.584 1.00 38.47 301 LYS A O 1
ATOM 2485 N N . PRO A 1 302 ? 4.347 -29.537 -2.950 1.00 33.00 302 PRO A N 1
ATOM 2486 C CA . PRO A 1 302 ? 4.834 -28.966 -1.699 1.00 33.00 302 PRO A CA 1
ATOM 2487 C C . PRO A 1 302 ? 4.124 -29.556 -0.475 1.00 33.00 302 PRO A C 1
ATOM 2489 O O . PRO A 1 302 ? 2.902 -29.722 -0.462 1.00 33.00 302 PRO A O 1
ATOM 2492 N N . THR A 1 303 ? 4.909 -29.838 0.561 1.00 34.31 303 THR A N 1
ATOM 2493 C CA . THR A 1 303 ? 4.462 -30.281 1.882 1.00 34.31 303 THR A CA 1
ATOM 2494 C C . THR A 1 303 ? 3.727 -29.169 2.632 1.00 34.31 303 THR A C 1
ATOM 2496 O O . THR A 1 303 ? 3.999 -27.980 2.467 1.00 34.31 303 THR A O 1
ATOM 2499 N N . ALA A 1 304 ? 2.763 -29.595 3.446 1.00 31.70 304 ALA A N 1
ATOM 2500 C CA . ALA A 1 304 ? 1.833 -28.767 4.193 1.00 31.70 304 ALA A CA 1
ATOM 2501 C C . ALA A 1 304 ? 2.513 -27.808 5.187 1.00 31.70 304 ALA A C 1
ATOM 2503 O O . ALA A 1 304 ? 3.550 -28.099 5.779 1.00 31.70 304 ALA A O 1
ATOM 2504 N N . ARG A 1 305 ? 1.857 -26.656 5.352 1.00 32.59 305 ARG A N 1
ATOM 2505 C CA . ARG A 1 305 ? 2.177 -25.543 6.250 1.00 32.59 305 ARG A CA 1
ATOM 2506 C C . ARG A 1 305 ? 2.389 -26.031 7.690 1.00 32.59 305 ARG A C 1
ATOM 2508 O O . ARG A 1 305 ? 1.491 -26.655 8.247 1.00 32.59 305 ARG A O 1
ATOM 2515 N N . SER A 1 306 ? 3.518 -25.678 8.308 1.00 31.91 306 SER A N 1
ATOM 2516 C CA . SER A 1 306 ? 3.636 -25.693 9.768 1.00 31.91 306 SER A CA 1
ATOM 2517 C C . SER A 1 306 ? 2.835 -24.528 10.346 1.00 31.91 306 SER A C 1
ATOM 2519 O O . SER A 1 306 ? 2.913 -23.402 9.848 1.00 31.91 306 SER A O 1
ATOM 2521 N N . GLU A 1 307 ? 2.061 -24.811 11.386 1.00 34.97 307 GLU A N 1
ATOM 2522 C CA . GLU A 1 307 ? 1.279 -23.848 12.153 1.00 34.97 307 GLU A CA 1
ATOM 2523 C C . GLU A 1 307 ? 2.158 -22.679 12.615 1.00 34.97 307 GLU A C 1
ATOM 2525 O O . GLU A 1 307 ? 3.133 -22.845 13.347 1.00 34.97 307 GLU A O 1
ATOM 2530 N N . ASN A 1 308 ? 1.829 -21.476 12.144 1.00 36.47 308 ASN A N 1
ATOM 2531 C CA . ASN A 1 308 ? 2.513 -20.262 12.556 1.00 36.47 308 ASN A CA 1
ATOM 2532 C C . ASN A 1 308 ? 2.044 -19.852 13.954 1.00 36.47 308 ASN A C 1
ATOM 2534 O O . ASN A 1 308 ? 0.844 -19.753 14.219 1.00 36.47 308 ASN A O 1
ATOM 2538 N N . ASN A 1 309 ? 3.017 -19.528 14.806 1.00 33.22 309 ASN A N 1
ATOM 2539 C CA . ASN A 1 309 ? 2.840 -18.732 16.016 1.00 33.22 309 ASN A CA 1
ATOM 2540 C C . ASN A 1 309 ? 1.838 -17.579 15.795 1.00 33.22 309 ASN A C 1
ATOM 2542 O O . ASN A 1 309 ? 1.843 -16.965 14.721 1.00 33.22 309 ASN A O 1
ATOM 2546 N N . PRO A 1 310 ? 1.011 -17.231 16.800 1.00 41.16 310 PRO A N 1
ATOM 2547 C CA . PRO A 1 310 ? 0.075 -16.123 16.674 1.00 41.16 310 PRO A CA 1
ATOM 2548 C C . PRO A 1 310 ? 0.839 -14.839 16.335 1.00 41.16 310 PRO A C 1
ATOM 2550 O O . PRO A 1 310 ? 1.718 -14.407 17.080 1.00 41.16 310 PRO A O 1
ATOM 2553 N N . ARG A 1 311 ? 0.488 -14.236 15.193 1.00 44.56 311 ARG A N 1
ATOM 2554 C CA . ARG A 1 311 ? 1.122 -13.025 14.641 1.00 44.56 311 ARG A CA 1
ATOM 2555 C C . ARG A 1 311 ? 0.929 -11.776 15.515 1.00 44.56 311 ARG A C 1
ATOM 2557 O O . ARG A 1 311 ? 1.563 -10.763 15.258 1.00 44.56 311 ARG A O 1
ATOM 2564 N N . ILE A 1 312 ? 0.074 -11.853 16.537 1.00 46.75 312 ILE A N 1
ATOM 2565 C CA . ILE A 1 312 ? -0.312 -10.746 17.417 1.00 46.75 312 ILE A CA 1
ATOM 2566 C C . ILE A 1 312 ? 0.008 -11.136 18.862 1.00 46.75 312 ILE A C 1
ATOM 2568 O O . ILE A 1 312 ? -0.428 -12.189 19.343 1.00 46.75 312 ILE A O 1
ATOM 2572 N N . ARG A 1 313 ? 0.775 -10.287 19.555 1.00 46.25 313 ARG A N 1
ATOM 2573 C CA . ARG A 1 313 ? 1.094 -10.437 20.982 1.00 46.25 313 ARG A CA 1
ATOM 2574 C C . ARG A 1 313 ? 0.153 -9.558 21.803 1.00 46.25 313 ARG A C 1
ATOM 2576 O O . ARG A 1 313 ? 0.176 -8.344 21.665 1.00 46.25 313 ARG A O 1
ATO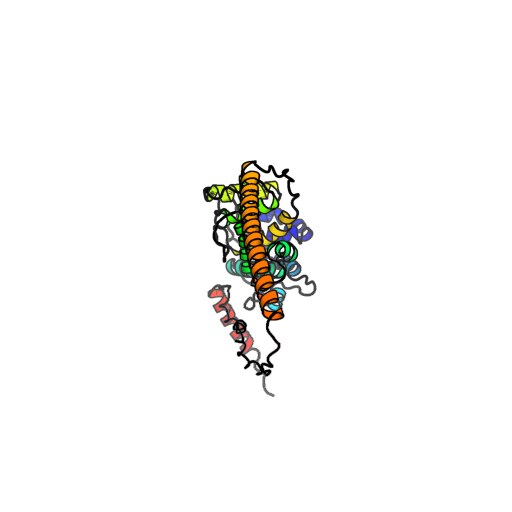M 2583 N N . TRP A 1 314 ? -0.652 -10.186 22.654 1.00 51.09 314 TRP A N 1
ATOM 2584 C CA . TRP A 1 314 ? -1.563 -9.506 23.579 1.00 51.09 314 TRP A CA 1
ATOM 2585 C C . TRP A 1 314 ? -0.832 -9.060 24.853 1.00 51.09 314 TRP A C 1
ATOM 2587 O O . TRP A 1 314 ? 0.149 -9.694 25.249 1.00 51.09 314 TRP A O 1
ATOM 2597 N N . ASP A 1 315 ? -1.331 -8.010 25.509 1.00 49.78 315 ASP A N 1
ATOM 2598 C CA . ASP A 1 315 ? -0.833 -7.553 26.813 1.00 49.78 315 ASP A CA 1
ATOM 2599 C C . ASP A 1 315 ? -0.962 -8.679 27.869 1.00 49.78 315 ASP A C 1
ATOM 2601 O O . ASP A 1 315 ? -2.058 -9.231 28.042 1.00 49.78 315 ASP A O 1
ATOM 2605 N N . PRO A 1 316 ? 0.117 -9.027 28.598 1.00 51.03 316 PRO A N 1
ATOM 2606 C CA . PRO A 1 316 ? 0.084 -10.024 29.666 1.00 51.03 316 PRO A CA 1
ATOM 2607 C C . PRO A 1 316 ? -1.012 -9.796 30.717 1.00 51.03 316 PRO A C 1
ATOM 2609 O O . PRO A 1 316 ? -1.636 -10.766 31.146 1.00 51.03 316 PRO A O 1
ATOM 2612 N N . LYS A 1 317 ? -1.305 -8.541 31.086 1.00 46.22 317 LYS A N 1
ATOM 2613 C CA . LYS A 1 317 ? -2.324 -8.204 32.097 1.00 46.22 317 LYS A CA 1
ATOM 2614 C C . LYS A 1 317 ? -3.740 -8.511 31.617 1.00 46.22 317 LYS A C 1
ATOM 2616 O O . LYS A 1 317 ? -4.590 -8.919 32.402 1.00 46.22 317 LYS A O 1
ATOM 2621 N N . VAL A 1 318 ? -3.985 -8.379 30.314 1.00 49.94 318 VAL A N 1
ATOM 2622 C CA . VAL A 1 318 ? -5.268 -8.726 29.686 1.00 49.94 318 VAL A CA 1
ATOM 2623 C C . VAL A 1 318 ? -5.409 -10.239 29.574 1.00 49.94 318 VAL A C 1
ATOM 2625 O O . VAL A 1 318 ? -6.474 -10.775 29.863 1.00 49.94 318 VAL A O 1
ATOM 2628 N N . VAL A 1 319 ? -4.327 -10.953 29.247 1.00 57.06 319 VAL A N 1
ATOM 2629 C CA . VAL A 1 319 ? -4.305 -12.426 29.275 1.00 57.06 319 VAL A CA 1
ATOM 2630 C C . VAL A 1 319 ? -4.596 -12.955 30.686 1.00 57.06 319 VAL A C 1
ATOM 2632 O O . VAL A 1 319 ? -5.296 -13.957 30.837 1.00 57.06 319 VAL A O 1
ATOM 2635 N N . GLU A 1 320 ? -4.087 -12.285 31.718 1.00 50.25 320 GLU A N 1
ATOM 2636 C CA . GLU A 1 320 ? -4.305 -12.635 33.123 1.00 50.25 320 GLU A CA 1
ATOM 2637 C C . GLU A 1 320 ? -5.736 -12.313 33.591 1.00 50.25 320 GLU A C 1
ATOM 2639 O O . GLU A 1 320 ? -6.406 -13.184 34.148 1.00 50.25 320 GLU A O 1
ATOM 2644 N N . TYR A 1 321 ? -6.267 -11.137 33.240 1.00 50.66 321 TYR A N 1
ATOM 2645 C CA . TYR A 1 321 ? -7.671 -10.768 33.470 1.00 50.66 321 TYR A CA 1
ATOM 2646 C C . TYR A 1 321 ? -8.647 -11.725 32.754 1.00 50.66 321 TYR A C 1
ATOM 2648 O O . TYR A 1 321 ? -9.603 -12.221 33.352 1.00 50.66 321 TYR A O 1
ATOM 2656 N N . MET A 1 322 ? -8.363 -12.099 31.502 1.00 49.69 322 MET A N 1
ATOM 2657 C CA . MET A 1 322 ? -9.153 -13.074 30.732 1.00 49.69 322 MET A CA 1
ATOM 2658 C C . MET A 1 322 ? -9.121 -14.482 31.341 1.00 49.69 322 MET A C 1
ATOM 2660 O O . MET A 1 322 ? -10.122 -15.203 31.287 1.00 49.69 322 MET A O 1
ATOM 2664 N N . LYS A 1 323 ? -7.997 -14.890 31.948 1.00 53.12 323 LYS A N 1
ATOM 2665 C CA . LYS A 1 323 ? -7.917 -16.148 32.710 1.00 53.12 323 LYS A CA 1
ATOM 2666 C C . LYS A 1 323 ? -8.789 -16.099 33.966 1.00 53.12 323 LYS A C 1
ATOM 2668 O O . LYS A 1 323 ? -9.475 -17.080 34.235 1.00 53.12 323 LYS A O 1
ATOM 2673 N N . MET A 1 324 ? -8.809 -14.972 34.683 1.00 45.47 324 MET A N 1
ATOM 2674 C CA . MET A 1 324 ? -9.630 -14.790 35.889 1.00 45.47 324 MET A CA 1
ATOM 2675 C C . MET A 1 324 ? -11.139 -14.733 35.604 1.00 45.47 324 MET A C 1
ATOM 2677 O O . MET A 1 324 ? -11.942 -15.156 36.436 1.00 45.47 324 MET A O 1
ATOM 2681 N N . HIS A 1 325 ? -11.547 -14.243 34.431 1.00 42.53 325 HIS A N 1
ATOM 2682 C CA . HIS A 1 325 ? -12.963 -14.185 34.054 1.00 42.53 325 HIS A CA 1
ATOM 2683 C C . HIS A 1 325 ? -13.493 -15.485 33.424 1.00 42.53 325 HIS A C 1
ATOM 2685 O O . HIS A 1 325 ? -14.671 -15.796 33.597 1.00 42.53 325 HIS A O 1
ATOM 2691 N N . ARG A 1 326 ? -12.635 -16.319 32.810 1.00 47.69 326 ARG A N 1
ATOM 2692 C CA . ARG A 1 326 ? -12.999 -17.695 32.398 1.00 47.69 326 ARG A CA 1
ATOM 2693 C C . ARG A 1 326 ? -13.309 -18.617 33.577 1.00 47.69 326 ARG A C 1
ATOM 2695 O O . ARG A 1 326 ? -14.139 -19.513 33.452 1.00 47.69 326 ARG A O 1
ATOM 2702 N N . THR A 1 327 ? -12.652 -18.427 34.719 1.00 39.91 327 THR A N 1
ATOM 2703 C CA . THR A 1 327 ? -12.935 -19.217 35.925 1.00 39.91 327 THR A CA 1
ATOM 2704 C C . THR A 1 327 ? -14.255 -18.826 36.581 1.00 39.91 327 THR A C 1
ATOM 2706 O O . THR A 1 327 ? -14.897 -19.697 37.158 1.00 39.91 327 THR A O 1
ATOM 2709 N N . LYS A 1 328 ? -14.727 -17.579 36.435 1.00 39.66 328 LYS A N 1
ATOM 2710 C CA . LYS A 1 328 ? -16.043 -17.171 36.958 1.00 39.66 328 LYS A CA 1
ATOM 2711 C C . LYS A 1 328 ? -17.214 -17.757 36.158 1.00 39.66 328 LYS A C 1
ATOM 2713 O O . LYS A 1 328 ? -18.142 -18.275 36.767 1.00 39.66 328 LYS A O 1
ATOM 2718 N N . SER A 1 329 ? -17.137 -17.807 34.825 1.00 38.38 329 SER A N 1
ATOM 2719 C CA . SER A 1 329 ? -18.223 -18.368 33.995 1.00 38.38 329 SER A CA 1
ATOM 2720 C C . SER A 1 329 ? -18.373 -19.897 34.087 1.00 38.38 329 SER A C 1
ATOM 2722 O O . SER A 1 329 ? -19.409 -20.434 33.707 1.00 38.38 329 SER A O 1
ATOM 2724 N N . ASN A 1 330 ? -17.350 -20.609 34.578 1.00 35.88 330 ASN A N 1
ATOM 2725 C CA . ASN A 1 330 ? -17.390 -22.066 34.772 1.00 35.88 330 ASN A CA 1
ATOM 2726 C C . ASN A 1 330 ? -17.856 -22.492 36.175 1.00 35.88 330 ASN A C 1
ATOM 2728 O O . ASN A 1 330 ? -18.112 -23.675 36.386 1.00 35.88 330 ASN A O 1
ATOM 2732 N N . ILE A 1 331 ? -17.967 -21.564 37.133 1.00 41.72 331 ILE A N 1
ATOM 2733 C CA . ILE A 1 331 ? -18.448 -21.875 38.490 1.00 41.72 331 ILE A CA 1
ATOM 2734 C C . ILE A 1 331 ? -19.973 -21.704 38.589 1.00 41.72 331 ILE A C 1
ATOM 2736 O O . ILE A 1 331 ? -20.608 -22.437 39.342 1.00 41.72 331 ILE A O 1
ATOM 2740 N N . GLU A 1 332 ? -20.578 -20.834 37.775 1.00 38.56 332 GLU A N 1
ATOM 2741 C CA . GLU A 1 332 ? -22.033 -20.591 37.778 1.00 38.56 332 GLU A CA 1
ATOM 2742 C C . GLU A 1 332 ? -22.852 -21.596 36.943 1.00 38.56 332 GLU A C 1
ATOM 2744 O O . GLU A 1 332 ? -24.072 -21.611 37.038 1.00 38.56 332 GLU A O 1
ATOM 2749 N N . ASN A 1 333 ? -22.203 -22.499 36.195 1.00 36.25 333 ASN A N 1
ATOM 2750 C CA . ASN A 1 333 ? -22.860 -23.539 35.387 1.00 36.25 333 ASN A CA 1
ATOM 2751 C C . ASN A 1 333 ? -22.577 -24.963 35.900 1.00 36.25 333 ASN A C 1
ATOM 2753 O O . ASN A 1 333 ? -22.237 -25.860 35.126 1.00 36.25 333 ASN A O 1
ATOM 2757 N N . LYS A 1 334 ? -22.717 -25.200 37.210 1.00 32.56 334 LYS A N 1
ATOM 2758 C CA . LYS A 1 334 ? -22.919 -26.571 37.705 1.00 32.56 334 LYS A CA 1
ATOM 2759 C C . LYS A 1 334 ? -24.418 -26.883 37.694 1.00 32.56 334 LYS A C 1
ATOM 2761 O O . LYS A 1 334 ? -25.167 -26.150 38.336 1.00 32.56 334 LYS A O 1
ATOM 2766 N N . PRO A 1 335 ? -24.873 -27.950 37.014 1.00 36.19 335 PRO A N 1
ATOM 2767 C CA . PRO A 1 335 ? -26.256 -28.379 37.132 1.00 36.19 335 PRO A CA 1
ATOM 2768 C C . PRO A 1 335 ? -26.499 -28.852 38.568 1.00 36.19 335 PRO A C 1
ATOM 2770 O O . PRO A 1 335 ? -25.767 -29.690 39.101 1.00 36.19 335 PRO A O 1
ATOM 2773 N N . ILE A 1 336 ? -27.515 -28.274 39.202 1.00 37.16 336 ILE A N 1
ATOM 2774 C CA . ILE A 1 336 ? -28.103 -28.806 40.426 1.00 37.16 336 ILE A CA 1
ATOM 2775 C C . ILE A 1 336 ? -28.830 -30.083 39.999 1.00 37.16 336 ILE A C 1
ATOM 2777 O O . ILE A 1 336 ? -29.844 -30.012 39.310 1.00 37.16 336 ILE A O 1
ATOM 2781 N N . ASN A 1 337 ? -28.269 -31.244 40.339 1.00 36.78 337 ASN A N 1
ATOM 2782 C CA . ASN A 1 337 ? -28.944 -32.523 40.143 1.00 36.78 337 ASN A CA 1
ATOM 2783 C C . ASN A 1 337 ? -30.142 -32.610 41.101 1.00 36.78 337 ASN A C 1
ATOM 2785 O O . ASN A 1 337 ? -29.956 -32.575 42.320 1.00 36.78 337 ASN A O 1
ATOM 2789 N N . SER A 1 338 ? -31.337 -32.751 40.529 1.00 34.66 338 SER A N 1
ATOM 2790 C CA . SER A 1 338 ? -32.548 -33.290 41.160 1.00 34.66 338 SER A CA 1
ATOM 2791 C C . SER A 1 338 ? -32.896 -34.621 40.523 1.00 34.66 338 SER A C 1
ATOM 2793 O O . SER A 1 338 ? -32.888 -34.644 39.268 1.00 34.66 338 SER A O 1
#

Radius of gyration: 32.07 Å; chains: 1; bounding box: 59×77×98 Å

Organism: NCBI:txid1144522